Protein AF-0000000084341968 (afdb_homodimer)

Organism: Pseudonocardia thermophila (NCBI:txid1848)

Solvent-accessible surface area (backbone atoms only — not comparable to full-atom values): 17780 Å² total; per-residue (Å²): 128,77,76,70,67,83,58,52,72,66,51,47,50,50,47,53,48,26,26,73,40,40,67,60,46,50,60,58,51,9,66,74,72,73,49,48,41,66,57,41,46,50,49,50,49,47,36,38,76,70,43,33,37,70,42,44,30,47,40,63,38,47,47,58,69,50,33,59,36,38,34,40,31,42,29,23,66,34,91,87,59,58,64,66,61,48,49,54,53,53,64,66,40,46,42,36,46,34,38,29,36,35,45,71,89,37,42,32,42,37,31,29,44,28,54,43,70,68,49,40,49,46,44,44,64,64,45,57,58,60,66,43,79,54,65,41,72,47,75,22,48,49,77,44,76,49,66,45,71,68,62,55,51,52,75,66,56,69,75,75,69,70,77,76,125,129,77,76,68,68,82,59,53,74,66,52,48,51,52,48,52,49,27,26,72,39,40,66,60,46,50,60,57,48,10,66,74,73,74,49,49,40,67,57,42,46,51,49,51,50,47,36,38,75,70,44,33,37,71,43,46,30,48,41,64,36,48,47,58,70,50,33,60,37,39,34,41,32,41,30,24,67,33,91,87,60,57,63,67,61,51,50,55,53,53,65,67,39,46,40,36,46,34,39,30,36,36,45,73,88,37,41,33,42,38,32,30,44,27,54,43,71,68,49,40,49,49,44,44,64,63,46,56,57,59,67,43,79,55,66,41,71,46,75,22,47,49,76,43,75,50,66,46,68,67,62,55,51,54,76,65,58,66,74,78,68,70,77,77,126

Secondary structure (DSSP, 8-state):
-----SS-HHHHHHHHHHHH-TT--HHHHHHHHT--HHHHHHHHHHHHHTTSEEEEEEEE-GGGGT--EEEEEEEEEPTT--HHHHHHHHHTSTTEEEEEEESSS-SEEEEEEESSHHHHHHHIIIIIHHH--EEEEEEEEEEEEEEPPSS-HHHH---------/-----SS-HHHHHHHHHHHH-TT--HHHHHHHHT--HHHHHHHHHHHHHTTSEEEEEEEE-GGGGT--EEEEEEEEEPTT--HHHHHHHHHTSTTEEEEEEESSS-SEEEEEEESSHHHHHHHIIIIIHHH--EEEEEEEEEEEEEEPPSS-HHHH---------

Sequence (330 aa):
MERKTVVDAMDRRLLELLIENPRLSNRALARAIGMSPSAVGERLDRLQKRGVIRGFTAEVDLAALGYALEVVVAIQLRQGKPVRETVEQLRSIKEVRSIQLVTGRWDLLLTFQVRDQLHLREILLGEVWAVADFQHSESMIVLQTWTAPTPLRAAFDEDDEPDGDMERKTVVDAMDRRLLELLIENPRLSNRALARAIGMSPSAVGERLDRLQKRGVIRGFTAEVDLAALGYALEVVVAIQLRQGKPVRETVEQLRSIKEVRSIQLVTGRWDLLLTFQVRDQLHLREILLGEVWAVADFQHSESMIVLQTWTAPTPLRAAFDEDDEPDGD

InterPro domains:
  IPR000485 AsnC-type HTH domain [PR00033] (7-23)
  IPR000485 AsnC-type HTH domain [PR00033] (23-34)
  IPR000485 AsnC-type HTH domain [PR00033] (34-53)
  IPR000485 AsnC-type HTH domain [PS50956] (7-68)
  IPR011008 Dimeric alpha-beta barrel [SSF54909] (70-148)
  IPR011991 ArsR-like helix-turn-helix domain [cd00090] (11-54)
  IPR019885 Transcription regulator HTH, AsnC-type, conserved site [PS00519] (25-51)
  IPR019887 Transcription regulator AsnC/Lrp, ligand binding domain [PF01037] (71-146)
  IPR019888 Transcription regulator AsnC-like [SM00344] (7-114)
  IPR036388 Winged helix-like DNA-binding domain superfamily [G3DSA:1.10.10.10] (8-58)
  IPR036390 Winged helix DNA-binding domain superfamily [SSF46785] (6-67)

Structure (mmCIF, N/CA/C/O backbone):
data_AF-0000000084341968-model_v1
#
loop_
_entity.id
_entity.type
_entity.pdbx_description
1 polymer 'Transcriptional regulator, AsnC family'
#
loop_
_atom_site.group_PDB
_atom_site.id
_atom_site.type_symbol
_atom_site.label_atom_id
_atom_site.label_alt_id
_atom_site.label_comp_id
_atom_site.label_asym_id
_atom_site.label_entity_id
_atom_site.label_seq_id
_atom_site.pdbx_PDB_ins_code
_atom_site.Cartn_x
_atom_site.Cartn_y
_atom_site.Cartn_z
_atom_site.occupancy
_atom_site.B_iso_or_equiv
_atom_site.auth_seq_id
_atom_site.auth_comp_id
_atom_site.auth_asym_id
_atom_site.auth_atom_id
_atom_site.pdbx_PDB_model_num
ATOM 1 N N . MET A 1 1 ? 31 8.297 -11.141 1 30.09 1 MET A N 1
ATOM 2 C CA . MET A 1 1 ? 29.953 9.297 -10.914 1 30.09 1 MET A CA 1
ATOM 3 C C . MET A 1 1 ? 29.188 8.992 -9.633 1 30.09 1 MET A C 1
ATOM 5 O O . MET A 1 1 ? 28.625 7.91 -9.484 1 30.09 1 MET A O 1
ATOM 9 N N . GLU A 1 2 ? 29.609 9.406 -8.516 1 32.56 2 GLU A N 1
ATOM 10 C CA . GLU A 1 2 ? 29.062 9.141 -7.184 1 32.56 2 GLU A CA 1
ATOM 11 C C . GLU A 1 2 ? 27.547 9.227 -7.18 1 32.56 2 GLU A C 1
ATOM 13 O O . GLU A 1 2 ? 26.969 10.211 -7.656 1 32.56 2 GLU A O 1
ATOM 18 N N . ARG A 1 3 ? 26.906 8.289 -7.355 1 38.47 3 ARG A N 1
ATOM 19 C CA . ARG A 1 3 ? 25.453 8.438 -7.32 1 38.47 3 ARG A CA 1
ATOM 20 C C . ARG A 1 3 ? 25.031 9.312 -6.148 1 38.47 3 ARG A C 1
ATOM 22 O O . ARG A 1 3 ? 25.281 8.984 -4.988 1 38.47 3 ARG A O 1
ATOM 29 N N . LYS A 1 4 ? 25.25 10.586 -6.117 1 46.75 4 LYS A N 1
ATOM 30 C CA . LYS A 1 4 ? 24.781 11.586 -5.16 1 46.75 4 LYS A CA 1
ATOM 31 C C . LYS A 1 4 ? 23.5 11.109 -4.477 1 46.75 4 LYS A C 1
ATOM 33 O O . LYS A 1 4 ? 22.5 10.828 -5.141 1 46.75 4 LYS A O 1
ATOM 38 N N . THR A 1 5 ? 23.688 10.461 -3.449 1 53.97 5 THR A N 1
ATOM 39 C CA . THR A 1 5 ? 22.469 10.078 -2.738 1 53.97 5 THR A CA 1
ATOM 40 C C . THR A 1 5 ? 21.5 11.258 -2.645 1 53.97 5 THR A C 1
ATOM 42 O O . THR A 1 5 ? 21.906 12.375 -2.33 1 53.97 5 THR A O 1
ATOM 45 N N . VAL A 1 6 ? 20.328 11.289 -3.361 1 65.88 6 VAL A N 1
ATOM 46 C CA . VAL A 1 6 ? 19.328 12.352 -3.514 1 65.88 6 VAL A CA 1
ATOM 47 C C . VAL A 1 6 ? 18.891 12.844 -2.139 1 65.88 6 VAL A C 1
ATOM 49 O O . VAL A 1 6 ? 18.594 14.031 -1.964 1 65.88 6 VAL A O 1
ATOM 52 N N . VAL A 1 7 ? 19.156 12.023 -1.048 1 80.56 7 VAL A N 1
ATOM 53 C CA . VAL A 1 7 ? 18.641 12.359 0.279 1 80.56 7 VAL A CA 1
ATOM 54 C C . VAL A 1 7 ? 19.797 12.328 1.291 1 80.56 7 VAL A C 1
ATOM 56 O O . VAL A 1 7 ? 20.469 11.312 1.428 1 80.56 7 VAL A O 1
ATOM 59 N N . ASP A 1 8 ? 20.234 13.438 1.918 1 84.62 8 ASP A N 1
ATOM 60 C CA . ASP A 1 8 ? 21.281 13.484 2.924 1 84.62 8 ASP A CA 1
ATOM 61 C C . ASP A 1 8 ? 20.734 13.148 4.312 1 84.62 8 ASP A C 1
ATOM 63 O O . ASP A 1 8 ? 19.578 12.742 4.445 1 84.62 8 ASP A O 1
ATOM 67 N N . ALA A 1 9 ? 21.594 13.297 5.328 1 83.62 9 ALA A N 1
ATOM 68 C CA . ALA A 1 9 ? 21.234 12.883 6.684 1 83.62 9 ALA A CA 1
ATOM 69 C C . ALA A 1 9 ? 20.078 13.719 7.215 1 83.62 9 ALA A C 1
ATOM 71 O O . ALA A 1 9 ? 19.188 13.195 7.902 1 83.62 9 ALA A O 1
ATOM 72 N N . MET A 1 10 ? 20.156 14.922 6.93 1 87.25 10 MET A N 1
ATOM 73 C CA . MET A 1 10 ? 19.094 15.805 7.398 1 87.25 10 MET A CA 1
ATOM 74 C C . MET A 1 10 ? 17.766 15.477 6.719 1 87.25 10 MET A C 1
ATOM 76 O O . MET A 1 10 ? 16.719 15.438 7.371 1 87.25 10 MET A O 1
ATOM 80 N N . ASP A 1 11 ? 17.828 15.227 5.445 1 88.31 11 ASP A N 1
ATOM 81 C CA . ASP A 1 11 ? 16.641 14.812 4.707 1 88.31 11 ASP A CA 1
ATOM 82 C C . ASP A 1 11 ? 16.047 13.539 5.305 1 88.31 11 ASP A C 1
ATOM 84 O O . ASP A 1 11 ? 14.82 13.43 5.441 1 88.31 11 ASP A O 1
ATOM 88 N N . ARG A 1 12 ? 16.891 12.688 5.625 1 84.75 12 ARG A N 1
ATOM 89 C CA . ARG A 1 12 ? 16.438 11.422 6.195 1 84.75 12 ARG A CA 1
ATOM 90 C C . ARG A 1 12 ? 15.734 11.648 7.535 1 84.75 12 ARG A C 1
ATOM 92 O O . ARG A 1 12 ? 14.711 11.031 7.816 1 84.75 12 ARG A O 1
ATOM 99 N N . ARG A 1 13 ? 16.312 12.453 8.297 1 85.75 13 ARG A N 1
ATOM 100 C CA . ARG A 1 13 ? 15.703 12.766 9.578 1 85.75 13 ARG A CA 1
ATOM 101 C C . ARG A 1 13 ? 14.328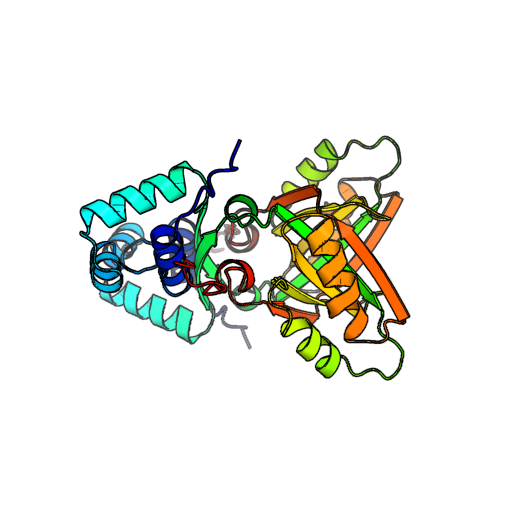 13.398 9.398 1 85.75 13 ARG A C 1
ATOM 103 O O . ARG A 1 13 ? 13.375 13.047 10.094 1 85.75 13 ARG A O 1
ATOM 110 N N . LEU A 1 14 ? 14.289 14.297 8.484 1 87.69 14 LEU A N 1
ATOM 111 C CA . LEU A 1 14 ? 13.023 14.945 8.172 1 87.69 14 LEU A CA 1
ATOM 112 C C . LEU A 1 14 ? 11.984 13.914 7.738 1 87.69 14 LEU A C 1
ATOM 114 O O . LEU A 1 14 ? 10.836 13.961 8.188 1 87.69 14 LEU A O 1
ATOM 118 N N . LEU A 1 15 ? 12.406 13.023 6.914 1 86.75 15 LEU A N 1
ATOM 119 C CA . LEU A 1 15 ? 11.508 12 6.402 1 86.75 15 LEU A CA 1
ATOM 120 C C . LEU A 1 15 ? 11.023 11.086 7.527 1 86.75 15 LEU A C 1
ATOM 122 O O . LEU A 1 15 ? 9.852 10.719 7.574 1 86.75 15 LEU A O 1
ATOM 126 N N . GLU A 1 16 ? 11.875 10.773 8.359 1 84.19 16 GLU A N 1
ATOM 127 C CA . GLU A 1 16 ? 11.508 9.938 9.5 1 84.19 16 GLU A CA 1
ATOM 128 C C . GLU A 1 16 ? 10.43 10.602 10.344 1 84.19 16 GLU A C 1
ATOM 130 O O . GLU A 1 16 ? 9.453 9.961 10.734 1 84.19 16 GLU A O 1
ATOM 135 N N . LEU A 1 17 ? 10.625 11.844 10.602 1 83.69 17 LEU A N 1
ATOM 136 C CA . LEU A 1 17 ? 9.672 12.594 11.414 1 83.69 17 LEU A CA 1
ATOM 137 C C . LEU A 1 17 ? 8.32 12.695 10.719 1 83.69 17 LEU A C 1
ATOM 139 O O . LEU A 1 17 ? 7.277 12.539 11.352 1 83.69 17 LEU A O 1
ATOM 143 N N . LEU A 1 18 ? 8.398 12.922 9.445 1 82.94 18 LEU A N 1
ATOM 144 C CA . LEU A 1 18 ? 7.172 13.094 8.68 1 82.94 18 LEU A CA 1
ATOM 145 C C . LEU A 1 18 ? 6.414 11.781 8.562 1 82.94 18 LEU A C 1
ATOM 147 O O . LEU A 1 18 ? 5.18 11.766 8.523 1 82.94 18 LEU A O 1
ATOM 151 N N . ILE A 1 19 ? 7.191 10.75 8.438 1 78 19 ILE A N 1
ATOM 152 C CA . ILE A 1 19 ? 6.574 9.43 8.344 1 78 19 ILE A CA 1
ATOM 153 C C . ILE A 1 19 ? 5.867 9.102 9.656 1 78 19 ILE A C 1
ATOM 155 O O . ILE A 1 19 ? 4.77 8.531 9.648 1 78 19 ILE A O 1
ATOM 159 N N . GLU A 1 20 ? 6.461 9.523 10.695 1 76.69 20 GLU A N 1
ATOM 160 C CA . GLU A 1 20 ? 5.879 9.281 12.008 1 76.69 20 GLU A CA 1
ATOM 161 C C . GLU A 1 20 ? 4.676 10.188 12.258 1 76.69 20 GLU A C 1
ATOM 163 O O . GLU A 1 20 ? 3.67 9.758 12.82 1 76.69 20 GLU A O 1
ATOM 168 N N . ASN A 1 21 ? 4.906 11.438 11.867 1 77.5 21 ASN A N 1
ATOM 169 C CA . ASN A 1 21 ? 3.838 12.422 12.016 1 77.5 21 ASN A CA 1
ATOM 170 C C . ASN A 1 21 ? 3.809 13.398 10.844 1 77.5 21 ASN A C 1
ATOM 172 O O . ASN A 1 21 ? 4.406 14.477 10.914 1 77.5 21 ASN A O 1
ATOM 176 N N . PRO A 1 22 ? 2.959 12.984 9.883 1 76.75 22 PRO A N 1
ATOM 177 C CA . PRO A 1 22 ? 2.939 13.812 8.672 1 76.75 22 PRO A CA 1
ATOM 178 C C . PRO A 1 22 ? 2.258 15.156 8.891 1 76.75 22 PRO A C 1
ATOM 180 O O . PRO A 1 22 ? 2.359 16.047 8.039 1 76.75 22 PRO A O 1
ATOM 183 N N . ARG A 1 23 ? 1.631 15.32 9.961 1 75.25 23 ARG A N 1
ATOM 184 C CA . ARG A 1 23 ? 0.88 16.547 10.188 1 75.25 23 ARG A CA 1
ATOM 185 C C . ARG A 1 23 ? 1.727 17.578 10.93 1 75.25 23 ARG A C 1
ATOM 187 O O . ARG A 1 23 ? 1.256 18.672 11.234 1 75.25 23 ARG A O 1
ATOM 194 N N . LEU A 1 24 ? 2.959 17.25 11.203 1 81.38 24 LEU A N 1
ATOM 195 C CA . LEU A 1 24 ? 3.84 18.203 11.852 1 81.38 24 LEU A CA 1
ATOM 196 C C . LEU A 1 24 ? 4.02 19.453 10.984 1 81.38 24 LEU A C 1
ATOM 198 O O . LEU A 1 24 ? 4.234 19.344 9.773 1 81.38 24 LEU A O 1
ATOM 202 N N . SER A 1 25 ? 3.914 20.609 11.641 1 82.06 25 SER A N 1
ATOM 203 C CA . SER A 1 25 ? 4.16 21.859 10.945 1 82.06 25 SER A CA 1
ATOM 204 C C . SER A 1 25 ? 5.648 22.047 10.656 1 82.06 25 SER A C 1
ATOM 206 O O . SER A 1 25 ? 6.492 21.406 11.281 1 82.06 25 SER A O 1
ATOM 208 N N . ASN A 1 26 ? 5.871 22.922 9.672 1 87.19 26 ASN A N 1
ATOM 209 C CA . ASN A 1 26 ? 7.266 23.266 9.422 1 87.19 26 ASN A CA 1
ATOM 210 C C . ASN A 1 26 ? 7.953 23.797 10.68 1 87.19 26 ASN A C 1
ATOM 212 O O . ASN A 1 26 ? 9.125 23.5 10.922 1 87.19 26 ASN A O 1
ATOM 216 N N . ARG A 1 27 ? 7.242 24.531 11.477 1 90.25 27 ARG A N 1
ATOM 217 C CA . ARG A 1 27 ? 7.793 25.078 12.719 1 90.25 27 ARG A CA 1
ATOM 218 C C . ARG A 1 27 ? 8.164 23.953 13.688 1 90.25 27 ARG A C 1
ATOM 220 O O . ARG A 1 27 ? 9.234 23.984 14.297 1 90.25 27 ARG A O 1
ATOM 227 N N . ALA A 1 28 ? 7.32 23.016 13.875 1 90.38 28 ALA A N 1
ATOM 228 C CA . ALA A 1 28 ? 7.578 21.875 14.758 1 90.38 28 ALA A CA 1
ATOM 229 C C . ALA A 1 28 ? 8.75 21.047 14.25 1 90.38 28 ALA A C 1
ATOM 231 O O . ALA A 1 28 ? 9.594 20.609 15.031 1 90.38 28 ALA A O 1
ATOM 232 N N . LEU A 1 29 ? 8.75 20.797 12.969 1 91 29 LEU A N 1
ATOM 233 C CA . LEU A 1 29 ? 9.852 20.062 12.359 1 91 29 LEU A CA 1
ATOM 234 C C . LEU A 1 29 ? 11.172 20.781 12.594 1 91 29 LEU A C 1
ATOM 236 O O . LEU A 1 29 ? 12.18 20.156 12.938 1 91 29 LEU A O 1
ATOM 240 N N . ALA A 1 30 ? 11.141 22.047 12.383 1 93.12 30 ALA A N 1
ATOM 241 C CA . ALA A 1 30 ? 12.336 22.875 12.562 1 93.12 30 ALA A CA 1
ATOM 242 C C . ALA A 1 30 ? 12.891 22.734 13.969 1 93.12 30 ALA A C 1
ATOM 244 O O . ALA A 1 30 ? 14.102 22.562 14.148 1 93.12 30 ALA A O 1
ATOM 245 N N . ARG A 1 31 ? 12.078 22.766 14.922 1 93.75 31 ARG A N 1
ATOM 246 C CA . ARG A 1 31 ? 12.477 22.625 16.328 1 93.75 31 ARG A CA 1
ATOM 247 C C . ARG A 1 31 ? 13.094 21.25 16.578 1 93.75 31 ARG A C 1
ATOM 249 O O . ARG A 1 31 ? 14.086 21.141 17.297 1 93.75 31 ARG A O 1
ATOM 256 N N . ALA A 1 32 ? 12.602 20.312 15.992 1 91.56 32 ALA A N 1
ATOM 257 C CA . ALA A 1 32 ? 13.023 18.938 16.25 1 91.56 32 ALA A CA 1
ATOM 258 C C . ALA A 1 32 ? 14.391 18.656 15.633 1 91.56 32 ALA A C 1
ATOM 260 O O . ALA A 1 32 ? 15.164 17.859 16.156 1 91.56 32 ALA A O 1
ATOM 261 N N . ILE A 1 33 ? 14.703 19.281 14.539 1 90.88 33 ILE A N 1
ATOM 262 C CA . ILE A 1 33 ? 15.914 18.891 13.844 1 90.88 33 ILE A CA 1
ATOM 263 C C . ILE A 1 33 ? 16.953 20.016 13.914 1 90.88 33 ILE A C 1
ATOM 265 O O . ILE A 1 33 ? 18.047 19.891 13.375 1 90.88 33 ILE A O 1
ATOM 269 N N . GLY A 1 34 ? 16.609 21.172 14.477 1 92.44 34 GLY A N 1
ATOM 270 C CA . GLY A 1 34 ? 17.562 22.25 14.672 1 92.44 34 GLY A CA 1
ATOM 271 C C . GLY A 1 34 ? 17.781 23.078 13.422 1 92.44 34 GLY A C 1
ATOM 272 O O . GLY A 1 34 ? 18.922 23.359 13.062 1 92.44 34 GLY A O 1
ATOM 273 N N . MET A 1 35 ? 16.75 23.344 12.734 1 93.06 35 MET A N 1
ATOM 274 C CA . MET A 1 35 ? 16.766 24.203 11.555 1 93.06 35 MET A CA 1
ATOM 275 C C . MET A 1 35 ? 15.719 25.312 11.672 1 93.06 35 MET A C 1
ATOM 277 O O . MET A 1 35 ? 14.938 25.328 12.625 1 93.06 35 MET A O 1
ATOM 281 N N . SER A 1 36 ? 15.875 26.266 10.781 1 94.31 36 SER A N 1
ATOM 282 C CA . SER A 1 36 ? 14.82 27.266 10.703 1 94.31 36 SER A CA 1
ATOM 283 C C . SER A 1 36 ? 13.602 26.734 9.945 1 94.31 36 SER A C 1
ATOM 285 O O . SER A 1 36 ? 13.727 25.859 9.094 1 94.31 36 SER A O 1
ATOM 287 N N . PRO A 1 37 ? 12.453 27.297 10.289 1 93.88 37 PRO A N 1
ATOM 288 C CA . PRO A 1 37 ? 11.258 26.891 9.539 1 93.88 37 PRO A CA 1
ATOM 289 C C . PRO A 1 37 ? 11.406 27.125 8.039 1 93.88 37 PRO A C 1
ATOM 291 O O . PRO A 1 37 ? 10.914 26.312 7.242 1 93.88 37 PRO A O 1
ATOM 294 N N . SER A 1 38 ? 12.023 28.172 7.688 1 94.31 38 SER A N 1
ATOM 295 C CA . SER A 1 38 ? 12.227 28.453 6.27 1 94.31 38 SER A CA 1
ATOM 296 C C . SER A 1 38 ? 13.109 27.391 5.617 1 94.31 38 SER A C 1
ATOM 298 O O . SER A 1 38 ? 12.836 26.953 4.496 1 94.31 38 SER A O 1
ATOM 300 N N . ALA A 1 39 ? 14.125 27 6.238 1 94.12 39 ALA A N 1
ATOM 301 C CA . ALA A 1 39 ? 15.023 25.953 5.73 1 94.12 39 ALA A CA 1
ATOM 302 C C . ALA A 1 39 ? 14.289 24.625 5.582 1 94.12 39 ALA A C 1
ATOM 304 O O . ALA A 1 39 ? 14.484 23.906 4.598 1 94.12 39 ALA A O 1
ATOM 305 N N . VAL A 1 40 ? 13.469 24.312 6.586 1 93.62 40 VAL A N 1
ATOM 306 C CA . VAL A 1 40 ? 12.672 23.094 6.535 1 93.62 40 VAL A CA 1
ATOM 307 C C . VAL A 1 40 ? 11.734 23.141 5.332 1 93.62 40 VAL A C 1
ATOM 309 O O . VAL A 1 40 ? 11.617 22.156 4.594 1 93.62 40 VAL A O 1
ATOM 312 N N . GLY A 1 41 ? 11.086 24.266 5.184 1 92.38 41 GLY A N 1
ATOM 313 C CA . GLY A 1 41 ? 10.203 24.438 4.039 1 92.38 41 GLY A CA 1
ATOM 314 C C . GLY A 1 41 ? 10.906 24.219 2.711 1 92.38 41 GLY A C 1
ATOM 315 O O . GLY A 1 41 ? 10.367 23.547 1.821 1 92.38 41 GLY A O 1
ATOM 316 N N . GLU A 1 42 ? 11.992 24.766 2.609 1 93.31 42 GLU A N 1
ATOM 317 C CA . GLU A 1 42 ? 12.773 24.641 1.384 1 93.31 42 GLU A CA 1
ATOM 318 C C . GLU A 1 42 ? 13.156 23.188 1.131 1 93.31 42 GLU A C 1
ATOM 320 O O . GLU A 1 42 ? 13.078 22.703 -0.001 1 93.31 42 GLU A O 1
ATOM 325 N N . ARG A 1 43 ? 13.57 22.594 2.152 1 92.5 43 ARG A N 1
ATOM 326 C CA . ARG A 1 43 ? 13.969 21.188 2.021 1 92.5 43 ARG A CA 1
ATOM 327 C C . ARG A 1 43 ? 12.781 20.312 1.646 1 92.5 43 ARG A C 1
ATOM 329 O O . ARG A 1 43 ? 12.898 19.422 0.802 1 92.5 43 ARG A O 1
ATOM 336 N N . LEU A 1 44 ? 11.719 20.562 2.27 1 89.44 44 LEU A N 1
ATOM 337 C CA . LEU A 1 44 ? 10.516 19.797 1.946 1 89.44 44 LEU A CA 1
ATOM 338 C C . LEU A 1 44 ? 10.109 20.016 0.495 1 89.44 44 LEU A C 1
ATOM 340 O O . LEU A 1 44 ? 9.734 19.062 -0.202 1 89.44 44 LEU A O 1
ATOM 344 N N . ASP A 1 45 ? 10.188 21.234 0.13 1 91.06 45 ASP A N 1
ATOM 345 C CA . ASP A 1 45 ? 9.875 21.547 -1.26 1 91.06 45 ASP A CA 1
ATOM 346 C C . ASP A 1 45 ? 10.805 20.812 -2.217 1 91.06 45 ASP A C 1
ATOM 348 O O . ASP A 1 45 ? 10.352 20.25 -3.215 1 91.06 45 ASP A O 1
ATOM 352 N N . ARG A 1 46 ? 11.953 20.766 -1.902 1 92.62 46 ARG A N 1
ATOM 353 C CA . ARG A 1 46 ? 12.938 20.078 -2.725 1 92.62 46 ARG A CA 1
ATOM 354 C C . ARG A 1 46 ? 12.664 18.578 -2.773 1 92.62 46 ARG A C 1
ATOM 356 O O . ARG A 1 46 ? 12.727 17.969 -3.842 1 92.62 46 ARG A O 1
ATOM 363 N N . LEU A 1 47 ? 12.414 18 -1.59 1 90.5 47 LEU A N 1
ATOM 364 C CA . LEU A 1 47 ? 12.125 16.578 -1.511 1 90.5 47 LEU A CA 1
ATOM 365 C C . LEU A 1 47 ? 10.891 16.234 -2.336 1 90.5 47 LEU A C 1
ATOM 367 O O . LEU A 1 47 ? 10.828 15.164 -2.953 1 90.5 47 LEU A O 1
ATOM 371 N N . GLN A 1 48 ? 9.953 17.078 -2.365 1 88.88 48 GLN A N 1
ATOM 372 C CA . GLN A 1 48 ? 8.742 16.875 -3.154 1 88.88 48 GLN A CA 1
ATOM 373 C C . GLN A 1 48 ? 9.023 17.031 -4.645 1 88.88 48 GLN A C 1
ATOM 375 O O . GLN A 1 48 ? 8.602 16.219 -5.457 1 88.88 48 GLN A O 1
ATOM 380 N N . LYS A 1 49 ? 9.742 18.094 -4.957 1 89.56 49 LYS A N 1
ATOM 381 C CA . LYS A 1 49 ? 10.07 18.359 -6.352 1 89.56 49 LYS A CA 1
ATOM 382 C C . LYS A 1 49 ? 10.898 17.219 -6.949 1 89.56 49 LYS A C 1
ATOM 384 O O . LYS A 1 49 ? 10.742 16.891 -8.125 1 89.56 49 LYS A O 1
ATOM 389 N N . ARG A 1 50 ? 11.711 16.656 -6.121 1 89.25 50 ARG A N 1
ATOM 390 C CA . ARG A 1 50 ? 12.562 15.562 -6.566 1 89.25 50 ARG A CA 1
ATOM 391 C C . ARG A 1 50 ? 11.82 14.234 -6.539 1 89.25 50 ARG A C 1
ATOM 393 O O . ARG A 1 50 ? 12.367 13.195 -6.922 1 89.25 50 ARG A O 1
ATOM 400 N N . GLY A 1 51 ? 10.695 14.242 -5.996 1 87.19 51 GLY A N 1
ATOM 401 C CA . GLY A 1 51 ? 9.859 13.055 -6.008 1 87.19 51 GLY A CA 1
ATOM 402 C C . GLY A 1 51 ? 10.125 12.117 -4.848 1 87.19 51 GLY A C 1
ATOM 403 O O . GLY A 1 51 ? 9.625 10.992 -4.816 1 87.19 51 GLY A O 1
ATOM 404 N N . VAL A 1 52 ? 10.984 12.5 -3.955 1 88 52 VAL A N 1
ATOM 405 C CA . VAL A 1 52 ? 11.242 11.688 -2.773 1 88 52 VAL A CA 1
ATOM 406 C C . VAL A 1 52 ? 9.977 11.586 -1.928 1 88 52 VAL A C 1
ATOM 408 O O . VAL A 1 52 ? 9.586 10.492 -1.507 1 88 52 VAL A O 1
ATOM 411 N N . ILE A 1 53 ? 9.43 12.703 -1.687 1 86.75 53 ILE A N 1
ATOM 412 C CA . ILE A 1 53 ? 8.102 12.742 -1.085 1 86.75 53 ILE A CA 1
ATOM 413 C C . ILE A 1 53 ? 7.047 12.891 -2.176 1 86.75 53 ILE A C 1
ATOM 415 O O . ILE A 1 53 ? 6.98 13.93 -2.848 1 86.75 53 ILE A O 1
ATOM 419 N N . ARG A 1 54 ? 6.262 11.953 -2.346 1 83.88 54 ARG A N 1
ATOM 420 C CA . ARG A 1 54 ? 5.246 11.969 -3.395 1 83.88 54 ARG A CA 1
ATOM 421 C C . ARG A 1 54 ? 3.967 12.641 -2.912 1 83.88 54 ARG A C 1
ATOM 423 O O . ARG A 1 54 ? 3.121 13.031 -3.721 1 83.88 54 ARG A O 1
ATOM 430 N N . GLY A 1 55 ? 3.926 12.742 -1.609 1 80.25 55 GLY A N 1
ATOM 431 C CA . GLY A 1 55 ? 2.756 13.367 -1.016 1 80.25 55 GLY A CA 1
ATOM 432 C C . GLY A 1 55 ? 2.453 12.859 0.382 1 80.25 55 GLY A C 1
ATOM 433 O O . GLY A 1 55 ? 3.281 12.188 0.995 1 80.25 55 GLY A O 1
A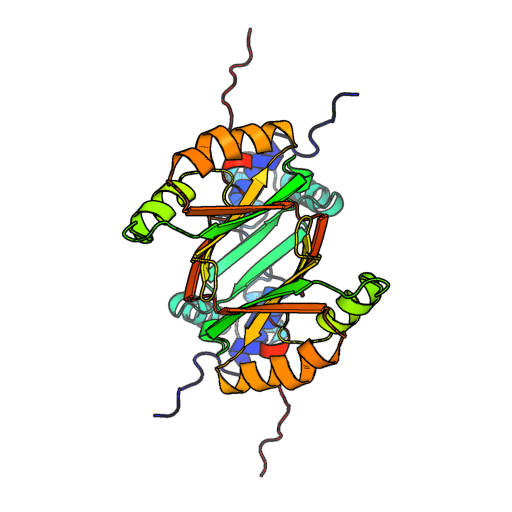TOM 434 N N . PHE A 1 56 ? 1.375 13.391 0.859 1 78.88 56 PHE A N 1
ATOM 435 C CA . PHE A 1 56 ? 0.86 12.984 2.162 1 78.88 56 PHE A CA 1
ATOM 436 C C . PHE A 1 56 ? -0.54 12.398 2.031 1 78.88 56 PHE A C 1
ATOM 438 O O . PHE A 1 56 ? -1.312 12.805 1.163 1 78.88 56 PHE A O 1
ATOM 445 N N . THR A 1 57 ? -0.735 11.383 2.828 1 77.94 57 THR A N 1
ATOM 446 C CA . THR A 1 57 ? -2.055 10.766 2.727 1 77.94 57 THR A CA 1
ATOM 447 C C . THR A 1 57 ? -2.531 10.273 4.09 1 77.94 57 THR A C 1
ATOM 449 O O . THR A 1 57 ? -1.722 10.047 4.992 1 77.94 57 THR A O 1
ATOM 452 N N . ALA A 1 58 ? -3.859 10.234 4.203 1 80.31 58 ALA A N 1
ATOM 453 C CA . ALA A 1 58 ? -4.453 9.57 5.355 1 80.31 58 ALA A CA 1
ATOM 454 C C . ALA A 1 58 ? -4.574 8.062 5.117 1 80.31 58 ALA A C 1
ATOM 456 O O . ALA A 1 58 ? -5 7.629 4.047 1 80.31 58 ALA A O 1
ATOM 457 N N . GLU A 1 59 ? -4.066 7.352 6.027 1 82.06 59 GLU A N 1
ATOM 458 C CA . GLU A 1 59 ? -4.277 5.91 5.98 1 82.06 59 GLU A CA 1
ATOM 459 C C . GLU A 1 59 ? -5.684 5.543 6.445 1 82.06 59 GLU A C 1
ATOM 461 O O . GLU A 1 59 ? -5.988 5.621 7.637 1 82.06 59 GLU A O 1
ATOM 466 N N . VAL A 1 60 ? -6.441 5.121 5.5 1 84.69 60 VAL A N 1
ATOM 467 C CA . VAL A 1 60 ? -7.836 4.824 5.797 1 84.69 60 VAL A CA 1
ATOM 468 C C . VAL A 1 60 ? -8.062 3.314 5.777 1 84.69 60 VAL A C 1
ATOM 470 O O . VAL A 1 60 ? -7.57 2.619 4.887 1 84.69 60 VAL A O 1
ATOM 473 N N . ASP A 1 61 ? -8.742 2.871 6.824 1 86.25 61 ASP A N 1
ATOM 474 C CA . ASP A 1 61 ? -9.156 1.471 6.859 1 86.25 61 ASP A CA 1
ATOM 475 C C . ASP A 1 61 ? -10.383 1.233 5.98 1 86.25 61 ASP A C 1
ATOM 477 O O . ASP A 1 61 ? -11.5 1.571 6.363 1 86.25 61 ASP A O 1
ATOM 481 N N . LEU A 1 62 ? -10.141 0.599 4.895 1 86.62 62 LEU A N 1
ATOM 482 C CA . LEU A 1 62 ? -11.219 0.412 3.932 1 86.62 62 LEU A CA 1
ATOM 483 C C . LEU A 1 62 ? -12.281 -0.531 4.484 1 86.62 62 LEU A C 1
ATOM 485 O O . LEU A 1 62 ? -13.453 -0.454 4.094 1 86.62 62 LEU A O 1
ATOM 489 N N . ALA A 1 63 ? -11.844 -1.379 5.344 1 86.69 63 ALA A N 1
ATOM 490 C CA . ALA A 1 63 ? -12.828 -2.246 5.988 1 86.69 63 ALA A CA 1
ATOM 491 C C . ALA A 1 63 ? -13.852 -1.431 6.773 1 86.69 63 ALA A C 1
ATOM 493 O O . ALA A 1 63 ? -15.039 -1.768 6.797 1 86.69 63 ALA A O 1
ATOM 494 N N . ALA A 1 64 ? -13.383 -0.398 7.355 1 83.94 64 ALA A N 1
ATOM 495 C CA . ALA A 1 64 ? -14.258 0.487 8.117 1 83.94 64 ALA A CA 1
ATOM 496 C C . ALA A 1 64 ? -15.227 1.222 7.195 1 83.94 64 ALA A C 1
ATOM 498 O O . ALA A 1 64 ? -16.25 1.733 7.645 1 83.94 64 ALA A O 1
ATOM 499 N N . LEU A 1 65 ? -14.891 1.298 5.949 1 84 65 LEU A N 1
ATOM 500 C CA . LEU A 1 65 ? -15.758 1.94 4.969 1 84 65 LEU A CA 1
ATOM 501 C C . LEU A 1 65 ? -16.641 0.914 4.27 1 84 65 LEU A C 1
ATOM 503 O O . LEU A 1 65 ? -17.359 1.246 3.32 1 84 65 LEU A O 1
ATOM 507 N N . GLY A 1 66 ? -16.547 -0.285 4.691 1 86.5 66 GLY A N 1
ATOM 508 C CA . GLY A 1 66 ? -17.422 -1.321 4.164 1 86.5 66 GLY A CA 1
ATOM 509 C C . GLY A 1 66 ? -16.75 -2.189 3.115 1 86.5 66 GLY A C 1
ATOM 510 O O . GLY A 1 66 ? -17.391 -3.078 2.541 1 86.5 66 GLY A O 1
ATOM 511 N N . TYR A 1 67 ? -15.57 -1.886 2.812 1 90.88 67 TYR A N 1
ATOM 512 C CA . TYR A 1 67 ? -14.805 -2.68 1.858 1 90.88 67 TYR A CA 1
ATOM 513 C C . TYR A 1 67 ? -13.82 -3.596 2.578 1 90.88 67 TYR A C 1
ATOM 515 O O . TYR A 1 67 ? -12.617 -3.338 2.582 1 90.88 67 TYR A O 1
ATOM 523 N N . ALA A 1 68 ? -14.289 -4.699 3.072 1 91.94 68 ALA A N 1
ATOM 524 C CA . ALA A 1 68 ? -13.562 -5.492 4.059 1 91.94 68 ALA A CA 1
ATOM 525 C C . ALA A 1 68 ? -12.773 -6.613 3.387 1 91.94 68 ALA A C 1
ATOM 527 O O . ALA A 1 68 ? -11.898 -7.223 4.008 1 91.94 68 ALA A O 1
ATOM 528 N N . LEU A 1 69 ? -13.062 -6.828 2.143 1 95.75 69 LEU A N 1
ATOM 529 C CA . LEU A 1 69 ? -12.453 -7.977 1.481 1 95.75 69 LEU A CA 1
ATOM 530 C C . LEU A 1 69 ? -11.398 -7.52 0.473 1 95.75 69 LEU A C 1
ATOM 532 O O . LEU A 1 69 ? -11.734 -6.906 -0.542 1 95.75 69 LEU A O 1
ATOM 536 N N . GLU A 1 70 ? -10.195 -7.797 0.785 1 96.75 70 GLU A N 1
ATOM 537 C CA . GLU A 1 70 ? -9.109 -7.555 -0.161 1 96.75 70 GLU A CA 1
ATOM 538 C C . GLU A 1 70 ? -8.789 -8.812 -0.97 1 96.75 70 GLU A C 1
ATOM 540 O O . GLU A 1 70 ? -8.758 -9.914 -0.423 1 96.75 70 GLU A O 1
ATOM 545 N N . VAL A 1 71 ? -8.555 -8.57 -2.242 1 97.88 71 VAL A N 1
ATOM 546 C CA . VAL A 1 71 ? -8.312 -9.688 -3.146 1 97.88 71 VAL A CA 1
ATOM 547 C C . VAL A 1 71 ? -7.098 -9.398 -4.02 1 97.88 71 VAL A C 1
ATOM 549 O O . VAL A 1 71 ? -6.93 -8.289 -4.52 1 97.88 71 VAL A O 1
ATOM 552 N N . VAL A 1 72 ? -6.254 -10.398 -4.148 1 98.25 72 VAL A N 1
ATOM 553 C CA . VAL A 1 72 ? -5.16 -10.367 -5.113 1 98.25 72 VAL A CA 1
ATOM 554 C C . VAL A 1 72 ? -5.422 -11.375 -6.227 1 98.25 72 VAL A C 1
ATOM 556 O O . VAL A 1 72 ? -5.695 -12.547 -5.961 1 98.25 72 VAL A O 1
ATOM 559 N N . VAL A 1 73 ? -5.355 -10.914 -7.438 1 97.06 73 VAL A N 1
ATOM 560 C CA . VAL A 1 73 ? -5.496 -11.797 -8.586 1 97.06 73 VAL A CA 1
ATOM 561 C C . VAL A 1 73 ? -4.18 -11.859 -9.359 1 97.06 73 VAL A C 1
ATOM 563 O O . VAL A 1 73 ? -3.699 -10.836 -9.859 1 97.06 73 VAL A O 1
ATOM 566 N N . ALA A 1 74 ? -3.582 -13.055 -9.383 1 97.12 74 ALA A N 1
ATOM 567 C CA . ALA A 1 74 ? -2.453 -13.289 -10.281 1 97.12 74 ALA A CA 1
ATOM 568 C C . ALA A 1 74 ? -2.932 -13.617 -11.695 1 97.12 74 ALA A C 1
ATOM 570 O O . ALA A 1 74 ? -3.773 -14.5 -11.883 1 97.12 74 ALA A O 1
ATOM 571 N N . ILE A 1 75 ? -2.355 -12.875 -12.68 1 95.81 75 ILE A N 1
ATOM 572 C CA . ILE A 1 75 ? -2.881 -12.977 -14.039 1 95.81 75 ILE A CA 1
ATOM 573 C C . ILE A 1 75 ? -1.752 -13.328 -15.008 1 95.81 75 ILE A C 1
ATOM 575 O O . ILE A 1 75 ? -0.701 -12.688 -15 1 95.81 75 ILE A O 1
ATOM 579 N N . GLN A 1 76 ? -1.962 -14.352 -15.719 1 94.44 76 GLN A N 1
ATOM 580 C CA . GLN A 1 76 ? -1.148 -14.664 -16.891 1 94.44 76 GLN A CA 1
ATOM 581 C C . GLN A 1 76 ? -1.859 -14.258 -18.188 1 94.44 76 GLN A C 1
ATOM 583 O O . GLN A 1 76 ? -2.957 -14.742 -18.469 1 94.44 76 GLN A O 1
ATOM 588 N N . LEU A 1 77 ? -1.242 -13.367 -18.875 1 92 77 LEU A N 1
ATOM 589 C CA . LEU A 1 77 ? -1.854 -12.867 -20.109 1 92 77 LEU A CA 1
ATOM 590 C C . LEU A 1 77 ? -1.609 -13.82 -21.266 1 92 77 LEU A C 1
ATOM 592 O O . LEU A 1 77 ? -0.613 -14.547 -21.281 1 92 77 LEU A O 1
ATOM 596 N N . ARG A 1 78 ? -2.553 -13.805 -22.172 1 87.88 78 ARG A N 1
ATOM 597 C CA . ARG A 1 78 ? -2.34 -14.555 -23.406 1 87.88 78 ARG A CA 1
ATOM 598 C C . ARG A 1 78 ? -1.22 -13.938 -24.234 1 87.88 78 ARG A C 1
ATOM 600 O O . ARG A 1 78 ? -0.997 -12.719 -24.188 1 87.88 78 ARG A O 1
ATOM 607 N N . GLN A 1 79 ? -0.612 -14.867 -24.969 1 80.44 79 GLN A N 1
ATOM 608 C CA . GLN A 1 79 ? 0.458 -14.391 -25.828 1 80.44 79 GLN A CA 1
ATOM 609 C C . GLN A 1 79 ? -0.056 -13.336 -26.812 1 80.44 79 GLN A C 1
ATOM 611 O O . GLN A 1 79 ? -1.132 -13.492 -27.391 1 80.44 79 GLN A O 1
ATOM 616 N N . GLY A 1 80 ? 0.575 -12.211 -26.984 1 77.62 80 GLY A N 1
AT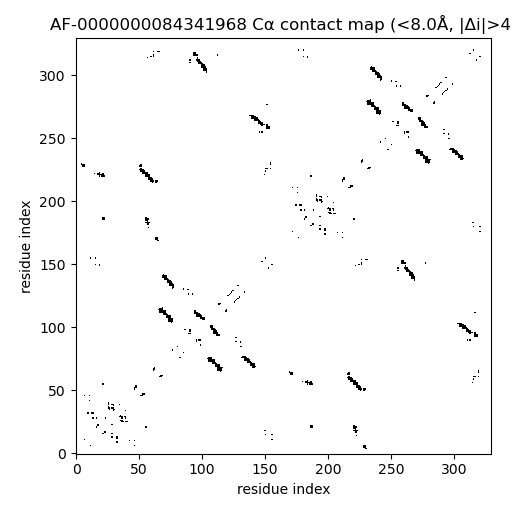OM 617 C CA . GLY A 1 80 ? 0.229 -11.18 -27.953 1 77.62 80 GLY A CA 1
ATOM 618 C C . GLY A 1 80 ? -0.643 -10.086 -27.359 1 77.62 80 GLY A C 1
ATOM 619 O O . GLY A 1 80 ? -0.851 -9.047 -28 1 77.62 80 GLY A O 1
ATOM 620 N N . LYS A 1 81 ? -1.174 -10.352 -26.188 1 76.62 81 LYS A N 1
ATOM 621 C CA . LYS A 1 81 ? -2.008 -9.305 -25.609 1 76.62 81 LYS A CA 1
ATOM 622 C C . LYS A 1 81 ? -1.154 -8.188 -25.016 1 76.62 81 LYS A C 1
ATOM 624 O O . LYS A 1 81 ? -0.198 -8.445 -24.281 1 76.62 81 LYS A O 1
ATOM 629 N N . PRO A 1 82 ? -1.543 -7.055 -25.484 1 83.88 82 PRO A N 1
ATOM 630 C CA . PRO A 1 82 ? -0.741 -5.938 -24.984 1 83.88 82 PRO A CA 1
ATOM 631 C C . PRO A 1 82 ? -0.96 -5.676 -23.484 1 83.88 82 PRO A C 1
ATOM 633 O O . PRO A 1 82 ? -2.1 -5.492 -23.047 1 83.88 82 PRO A O 1
ATOM 636 N N . VAL A 1 83 ? 0.06 -5.676 -22.734 1 88.62 83 VAL A N 1
ATOM 637 C CA . VAL A 1 83 ? 0.065 -5.441 -21.297 1 88.62 83 VAL A CA 1
ATOM 638 C C . VAL A 1 83 ? -0.515 -4.062 -21 1 88.62 83 VAL A C 1
ATOM 640 O O . VAL A 1 83 ? -1.361 -3.916 -20.109 1 88.62 83 VAL A O 1
ATOM 643 N N . ARG A 1 84 ? -0.182 -3.111 -21.766 1 89.94 84 ARG A N 1
ATOM 644 C CA . ARG A 1 84 ? -0.572 -1.729 -21.5 1 89.94 84 ARG A CA 1
ATOM 645 C C . ARG A 1 84 ? -2.084 -1.561 -21.594 1 89.94 84 ARG A C 1
ATOM 647 O O . ARG A 1 84 ? -2.699 -0.925 -20.734 1 89.94 84 ARG A O 1
ATOM 654 N N . GLU A 1 85 ? -2.637 -2.1 -22.609 1 89.31 85 GLU A N 1
ATOM 655 C CA . GLU A 1 85 ? -4.082 -1.998 -22.797 1 89.31 85 GLU A CA 1
ATOM 656 C C . GLU A 1 85 ? -4.824 -2.711 -21.656 1 89.31 85 GLU A C 1
ATOM 658 O O . GLU A 1 85 ? -5.832 -2.205 -21.156 1 89.31 85 GLU A O 1
ATOM 663 N N . THR A 1 86 ? -4.359 -3.875 -21.297 1 92.19 86 THR A N 1
ATOM 664 C CA . THR A 1 86 ? -4.965 -4.637 -20.219 1 92.19 86 THR A CA 1
ATOM 665 C C . THR A 1 86 ? -4.914 -3.852 -18.906 1 92.19 86 THR A C 1
ATOM 667 O O . THR A 1 86 ? -5.914 -3.758 -18.188 1 92.19 86 THR A O 1
ATOM 670 N N . VAL A 1 87 ? -3.811 -3.244 -18.641 1 93.38 87 VAL A N 1
ATOM 671 C CA . VAL A 1 87 ? -3.617 -2.473 -17.422 1 93.38 87 VAL A CA 1
ATOM 672 C C . VAL A 1 87 ? -4.566 -1.278 -17.406 1 93.38 87 VAL A C 1
ATOM 674 O O . VAL A 1 87 ? -5.188 -0.983 -16.375 1 93.38 87 VAL A O 1
ATOM 677 N N . GLU A 1 88 ? -4.68 -0.647 -18.531 1 92.31 88 GLU A N 1
ATOM 678 C CA . GLU A 1 88 ? -5.562 0.512 -18.625 1 92.31 88 GLU A CA 1
ATOM 679 C C . GLU A 1 88 ? -7.012 0.124 -18.344 1 92.31 88 GLU A C 1
ATOM 681 O O . GLU A 1 88 ? -7.727 0.842 -17.641 1 92.31 88 GLU A O 1
ATOM 686 N N . GLN A 1 89 ? -7.398 -0.949 -18.859 1 92.25 89 GLN A N 1
ATOM 687 C CA . GLN A 1 89 ? -8.758 -1.429 -18.625 1 92.25 89 GLN A CA 1
ATOM 688 C C . GLN A 1 89 ? -8.969 -1.806 -17.172 1 92.25 89 GLN A C 1
ATOM 690 O O . GLN A 1 89 ? -9.992 -1.459 -16.578 1 92.25 89 GLN A O 1
ATOM 695 N N . LEU A 1 90 ? -8.023 -2.504 -16.594 1 93.88 90 LEU A N 1
ATOM 696 C CA . LEU A 1 90 ? -8.133 -2.902 -15.188 1 93.88 90 LEU A CA 1
ATOM 697 C C . LEU A 1 90 ? -8.133 -1.684 -14.273 1 93.88 90 LEU A C 1
ATOM 699 O O . LEU A 1 90 ? -8.844 -1.657 -13.266 1 93.88 90 LEU A O 1
ATOM 703 N N . ARG A 1 91 ? -7.348 -0.729 -14.641 1 92.38 91 ARG A N 1
ATOM 704 C CA . ARG A 1 91 ? -7.211 0.484 -13.844 1 92.38 91 ARG A CA 1
ATOM 705 C C . ARG A 1 91 ? -8.523 1.253 -13.781 1 92.38 91 ARG A C 1
ATOM 707 O O . ARG A 1 91 ? -8.742 2.049 -12.867 1 92.38 91 ARG A O 1
ATOM 714 N N . SER A 1 92 ? -9.367 1.081 -14.719 1 90.88 92 SER A N 1
ATOM 715 C CA . SER A 1 92 ? -10.633 1.798 -14.781 1 90.88 92 SER A CA 1
ATOM 716 C C . SER A 1 92 ? -11.641 1.238 -13.781 1 90.88 92 SER A C 1
ATOM 718 O O . SER A 1 92 ? -12.656 1.868 -13.5 1 90.88 92 SER A O 1
ATOM 720 N N . ILE A 1 93 ? -11.367 0.08 -13.281 1 92.38 93 ILE A N 1
ATOM 721 C CA . ILE A 1 93 ? -12.234 -0.522 -12.266 1 92.38 93 ILE A CA 1
ATOM 722 C C . ILE A 1 93 ? -12.062 0.213 -10.938 1 92.38 93 ILE A C 1
ATOM 724 O O . ILE A 1 93 ? -10.961 0.26 -10.391 1 92.38 93 ILE A O 1
ATOM 728 N N . LYS A 1 94 ? -13.07 0.695 -10.312 1 91.5 94 LYS A N 1
ATOM 729 C CA . LYS A 1 94 ? -13.031 1.601 -9.164 1 91.5 94 LYS A CA 1
ATOM 730 C C . LYS A 1 94 ? -12.523 0.884 -7.918 1 91.5 94 LYS A C 1
ATOM 732 O O . LYS A 1 94 ? -11.992 1.52 -7.004 1 91.5 94 LYS A O 1
ATOM 737 N N . GLU A 1 95 ? -12.664 -0.385 -7.895 1 94 95 GLU A N 1
ATOM 738 C CA . GLU A 1 95 ? -12.305 -1.179 -6.723 1 94 95 GLU A CA 1
ATOM 739 C C . GLU A 1 95 ? -10.82 -1.535 -6.727 1 94 95 GLU A C 1
ATOM 741 O O . GLU A 1 95 ? -10.289 -2.02 -5.727 1 94 95 GLU A O 1
ATOM 746 N N . VAL A 1 96 ? -10.125 -1.224 -7.848 1 94.94 96 VAL A N 1
ATOM 747 C CA . VAL A 1 96 ? -8.719 -1.609 -7.984 1 94.94 96 VAL A CA 1
ATOM 748 C C . VAL A 1 96 ? -7.848 -0.695 -7.129 1 94.94 96 VAL A C 1
ATOM 750 O O . VAL A 1 96 ? -8.031 0.525 -7.129 1 94.94 96 VAL A O 1
ATOM 753 N N . ARG A 1 97 ? -6.934 -1.33 -6.402 1 93.19 97 ARG A N 1
ATOM 754 C CA . ARG A 1 97 ? -5.977 -0.614 -5.562 1 93.19 97 ARG A CA 1
ATOM 755 C C . ARG A 1 97 ? -4.617 -0.506 -6.25 1 93.19 97 ARG A C 1
ATOM 757 O O . ARG A 1 97 ? -3.947 0.522 -6.148 1 93.19 97 ARG A O 1
ATOM 764 N N . SER A 1 98 ? -4.266 -1.557 -6.875 1 95.38 98 SER A N 1
ATOM 765 C CA . SER A 1 98 ? -2.961 -1.539 -7.531 1 95.38 98 SER A CA 1
ATOM 766 C C . SER A 1 98 ? -2.861 -2.629 -8.594 1 95.38 98 SER A C 1
ATOM 768 O O . SER A 1 98 ? -3.598 -3.615 -8.547 1 95.38 98 SER A O 1
ATOM 770 N N . ILE A 1 99 ? -2.01 -2.385 -9.562 1 96.56 99 ILE A N 1
ATOM 771 C CA . ILE A 1 99 ? -1.603 -3.342 -10.586 1 96.56 99 ILE A CA 1
ATOM 772 C C . ILE A 1 99 ? -0.079 -3.395 -10.664 1 96.56 99 ILE A C 1
ATOM 774 O O . ILE A 1 99 ? 0.576 -2.363 -10.836 1 96.56 99 ILE A O 1
ATOM 778 N N . GLN A 1 100 ? 0.438 -4.574 -10.516 1 97.81 100 GLN A N 1
ATOM 779 C CA . GLN A 1 100 ? 1.885 -4.746 -10.57 1 97.81 100 GLN A CA 1
ATOM 780 C C . GLN A 1 100 ? 2.285 -5.645 -11.742 1 97.81 100 GLN A C 1
ATOM 782 O O . GLN A 1 100 ? 1.791 -6.77 -11.859 1 97.81 100 GLN A O 1
ATOM 787 N N . LEU A 1 101 ? 3.121 -5.098 -12.617 1 97.25 101 LEU A N 1
ATOM 788 C CA . LEU A 1 101 ? 3.795 -5.914 -13.617 1 97.25 101 LEU A CA 1
ATOM 789 C C . LEU A 1 101 ? 4.961 -6.676 -13 1 97.25 101 LEU A C 1
ATOM 791 O O . LEU A 1 101 ? 5.855 -6.074 -12.398 1 97.25 101 LEU A O 1
ATOM 795 N N . VAL A 1 102 ? 4.949 -8.008 -13.195 1 97.75 102 VAL A N 1
ATOM 796 C CA . VAL A 1 102 ? 5.941 -8.781 -12.445 1 97.75 102 VAL A CA 1
ATOM 797 C C . VAL A 1 102 ? 6.629 -9.773 -13.383 1 97.75 102 VAL A C 1
ATOM 799 O O . VAL A 1 102 ? 6.133 -10.055 -14.477 1 97.75 102 VAL A O 1
ATOM 802 N N . THR A 1 103 ? 7.832 -10.234 -12.969 1 97.25 103 THR A N 1
ATOM 803 C CA . THR A 1 103 ? 8.523 -11.328 -13.641 1 97.25 103 THR A CA 1
ATOM 804 C C . THR A 1 103 ? 8.023 -12.68 -13.141 1 97.25 103 THR A C 1
ATOM 806 O O . THR A 1 103 ? 7.387 -12.758 -12.086 1 97.25 103 THR A O 1
ATOM 809 N N . GLY A 1 104 ? 8.328 -13.719 -13.898 1 94.25 104 GLY A N 1
ATOM 810 C CA . GLY A 1 104 ? 7.957 -15.062 -13.477 1 94.25 104 GLY A CA 1
ATOM 811 C C . GLY A 1 104 ? 6.809 -15.641 -14.289 1 94.25 104 GLY A C 1
ATOM 812 O O . GLY A 1 104 ? 6.668 -15.344 -15.477 1 94.25 104 GLY A O 1
ATOM 813 N N . ARG A 1 105 ? 6.09 -16.453 -13.578 1 92.19 105 ARG A N 1
ATOM 814 C CA . ARG A 1 105 ? 5.023 -17.172 -14.266 1 92.19 105 ARG A CA 1
ATOM 815 C C . ARG A 1 105 ? 3.838 -16.266 -14.547 1 92.19 105 ARG A C 1
ATOM 817 O O . ARG A 1 105 ? 3.121 -16.453 -15.539 1 92.19 105 ARG A O 1
ATOM 824 N N . TRP A 1 106 ? 3.633 -15.305 -13.695 1 94.94 106 TRP A N 1
ATOM 825 C CA . TRP A 1 106 ? 2.531 -14.359 -13.844 1 94.94 106 TRP A CA 1
ATOM 826 C C . TRP A 1 106 ? 3 -13.078 -14.523 1 94.94 106 TRP A C 1
ATOM 828 O O . TRP A 1 106 ? 4.184 -12.734 -14.461 1 94.94 106 TRP A O 1
ATOM 838 N N . ASP A 1 107 ? 2.061 -12.445 -15.172 1 95.44 107 ASP A N 1
ATOM 839 C CA . ASP A 1 107 ? 2.371 -11.164 -15.797 1 95.44 107 ASP A CA 1
ATOM 840 C C . ASP A 1 107 ? 1.957 -10 -14.891 1 95.44 107 ASP A C 1
ATOM 842 O O . ASP A 1 107 ? 2.68 -9.008 -14.781 1 95.44 107 ASP A O 1
ATOM 846 N N . LEU A 1 108 ? 0.818 -10.172 -14.242 1 96.75 108 LEU A N 1
ATOM 847 C CA . LEU A 1 108 ? 0.264 -9.094 -13.438 1 96.75 108 LEU A CA 1
ATOM 848 C C . LEU A 1 108 ? -0.212 -9.617 -12.086 1 96.75 108 LEU A C 1
ATOM 850 O O . LEU A 1 108 ? -0.769 -10.711 -12 1 96.75 108 LEU A O 1
ATOM 854 N N . LEU A 1 109 ? -0.025 -8.828 -11.047 1 97.94 109 LEU A N 1
ATOM 855 C CA . LEU A 1 109 ? -0.755 -8.945 -9.789 1 97.94 109 LEU A CA 1
ATOM 856 C C . LEU A 1 109 ? -1.742 -7.793 -9.633 1 97.94 109 LEU A C 1
ATOM 858 O O . LEU A 1 109 ? -1.339 -6.629 -9.539 1 97.94 109 LEU A O 1
ATOM 862 N N . LEU A 1 110 ? -2.969 -8.133 -9.664 1 96.94 110 LEU A N 1
ATOM 863 C CA . LEU A 1 110 ? -4.055 -7.168 -9.492 1 96.94 110 LEU A CA 1
ATOM 864 C C . LEU A 1 110 ? -4.598 -7.207 -8.07 1 96.94 110 LEU A C 1
ATOM 866 O O . LEU A 1 110 ? -5.027 -8.258 -7.594 1 96.94 110 LEU A O 1
ATOM 870 N N . THR A 1 111 ? -4.531 -6.105 -7.359 1 97.25 111 THR A N 1
ATOM 871 C CA . THR A 1 111 ? -5.094 -6.004 -6.016 1 97.25 111 THR A CA 1
ATOM 872 C C . THR A 1 111 ? -6.316 -5.098 -6.012 1 97.25 111 THR A C 1
ATOM 874 O O . THR A 1 111 ? -6.281 -3.992 -6.559 1 97.25 111 THR A O 1
ATOM 877 N N . PHE A 1 112 ? -7.371 -5.566 -5.516 1 95.88 112 PHE A N 1
ATOM 878 C CA . PHE A 1 112 ? -8.555 -4.723 -5.375 1 95.88 112 PHE A CA 1
ATOM 879 C C . PHE A 1 112 ? -9.312 -5.066 -4.098 1 95.88 112 PHE A C 1
ATOM 881 O O . PHE A 1 112 ? -8.992 -6.043 -3.424 1 95.88 112 PHE A O 1
ATOM 888 N N . GLN A 1 113 ? -10.164 -4.219 -3.719 1 95.25 113 GLN A N 1
ATOM 889 C CA . GLN A 1 113 ? -10.953 -4.371 -2.504 1 95.25 113 GLN A CA 1
ATOM 890 C C . GLN A 1 113 ? -12.445 -4.297 -2.812 1 95.25 113 GLN A C 1
ATOM 892 O O . GLN A 1 113 ? -12.883 -3.473 -3.619 1 95.25 113 GLN A O 1
ATOM 897 N N . VAL A 1 114 ? -13.188 -5.172 -2.168 1 95.94 114 VAL A N 1
ATOM 898 C CA . VAL A 1 114 ? -14.625 -5.242 -2.393 1 95.94 114 VAL A CA 1
ATOM 899 C C . VAL A 1 114 ? -15.352 -5.348 -1.053 1 95.94 114 VAL A C 1
ATOM 901 O O . VAL A 1 114 ? -14.719 -5.477 -0.003 1 95.94 114 VAL A O 1
ATOM 904 N N . ARG A 1 115 ? -16.656 -5.262 -1.102 1 94.56 115 ARG A N 1
ATOM 905 C CA . ARG A 1 115 ? -17.453 -5.207 0.113 1 94.56 115 ARG A CA 1
ATOM 906 C C . ARG A 1 115 ? -17.656 -6.598 0.709 1 94.56 115 ARG A C 1
ATOM 908 O O . ARG A 1 115 ? -17.562 -6.773 1.926 1 94.56 115 ARG A O 1
ATOM 915 N N . ASP A 1 116 ? -17.984 -7.555 -0.127 1 95.31 116 ASP A N 1
ATOM 916 C CA . ASP A 1 116 ? -18.312 -8.906 0.3 1 95.31 116 ASP A CA 1
ATOM 917 C C . ASP A 1 116 ? -18.188 -9.898 -0.858 1 95.31 116 ASP A C 1
ATOM 919 O O . ASP A 1 116 ? -17.688 -9.547 -1.929 1 95.31 116 ASP A O 1
ATOM 923 N N . GLN A 1 117 ? -18.625 -11.062 -0.567 1 96.31 117 GLN A N 1
ATOM 924 C CA . GLN A 1 117 ? -18.469 -12.125 -1.556 1 96.31 117 GLN A CA 1
ATOM 925 C C . GLN A 1 117 ? -19.312 -11.852 -2.797 1 96.31 117 GLN A C 1
ATOM 927 O O . GLN A 1 117 ? -18.891 -12.141 -3.918 1 96.31 117 GLN A O 1
ATOM 932 N N . LEU A 1 118 ? -20.469 -11.336 -2.596 1 96.81 118 LEU A N 1
ATOM 933 C CA . LEU A 1 118 ? -21.328 -11.016 -3.73 1 96.81 118 LEU A CA 1
ATOM 934 C C . LEU A 1 118 ? -20.688 -9.938 -4.602 1 96.81 118 LEU A C 1
ATOM 936 O O . LEU A 1 118 ? -20.672 -10.055 -5.832 1 96.81 118 LEU A O 1
ATOM 940 N N . HIS A 1 119 ? -20.234 -8.898 -3.977 1 96.81 119 HIS A N 1
ATOM 941 C CA . HIS A 1 119 ? -19.531 -7.836 -4.691 1 96.81 119 HIS A CA 1
ATOM 942 C C . HIS A 1 119 ? -18.297 -8.375 -5.406 1 96.81 119 HIS A C 1
ATOM 944 O O . HIS A 1 119 ? -18 -7.965 -6.531 1 96.81 119 HIS A O 1
ATOM 950 N N . LEU A 1 120 ? -17.609 -9.297 -4.812 1 97.31 120 LEU A N 1
ATOM 951 C CA . LEU A 1 120 ? -16.453 -9.945 -5.434 1 97.31 120 LEU A CA 1
ATOM 952 C C . LEU A 1 120 ? -16.859 -10.633 -6.734 1 97.31 120 LEU A C 1
ATOM 954 O O . LEU A 1 120 ? -16.203 -10.461 -7.762 1 97.31 120 LEU A O 1
ATOM 958 N N . ARG A 1 121 ? -17.906 -11.352 -6.582 1 96.38 121 ARG A N 1
ATOM 959 C CA . ARG A 1 121 ? -18.391 -12.039 -7.77 1 96.38 121 ARG A CA 1
ATOM 960 C C . ARG A 1 121 ? -18.703 -11.047 -8.891 1 96.38 121 ARG A C 1
ATOM 962 O O . ARG A 1 121 ? -18.344 -11.281 -10.047 1 96.38 121 ARG A O 1
ATOM 969 N N . GLU A 1 122 ? -19.312 -9.977 -8.562 1 95.62 122 GLU A N 1
ATOM 970 C CA . GLU A 1 122 ? -19.672 -8.945 -9.539 1 95.62 122 GLU A CA 1
ATOM 971 C C . GLU A 1 122 ? -18.422 -8.359 -10.195 1 95.62 122 GLU A C 1
ATOM 973 O O . GLU A 1 122 ? -18.375 -8.18 -11.414 1 95.62 122 GLU A O 1
ATOM 978 N N . ILE A 1 123 ? -17.438 -8.094 -9.414 1 95 123 ILE A N 1
ATOM 979 C CA . ILE A 1 123 ? -16.219 -7.473 -9.914 1 95 123 ILE A CA 1
ATOM 980 C C . ILE A 1 123 ? -15.438 -8.477 -10.758 1 95 123 ILE A C 1
ATOM 982 O O . ILE A 1 123 ? -14.938 -8.133 -11.836 1 95 123 ILE A O 1
ATOM 986 N N . LEU A 1 124 ? -15.336 -9.719 -10.289 1 94.69 124 LEU A N 1
ATOM 987 C CA . LEU A 1 124 ? -14.578 -10.727 -11.016 1 94.69 124 LEU A CA 1
ATOM 988 C C . LEU A 1 124 ? -15.258 -11.055 -12.344 1 94.69 124 LEU A C 1
ATOM 990 O O . LEU A 1 124 ? -14.625 -10.992 -13.406 1 94.69 124 LEU A O 1
ATOM 994 N N . LEU A 1 125 ? -16.531 -11.328 -12.305 1 91.44 125 LEU A N 1
ATOM 995 C CA . LEU A 1 125 ? -17.266 -11.789 -13.477 1 91.44 125 LEU A CA 1
ATOM 996 C C . LEU A 1 125 ? -17.594 -10.625 -14.414 1 91.44 125 LEU A C 1
ATOM 998 O O . LEU A 1 125 ? -17.516 -10.766 -15.633 1 91.44 125 LEU A O 1
ATOM 1002 N N . GLY A 1 126 ? -17.875 -9.57 -13.844 1 90.88 126 GLY A N 1
ATOM 1003 C CA . GLY A 1 126 ? -18.391 -8.461 -14.625 1 90.88 126 GLY A CA 1
ATOM 1004 C C . GLY A 1 126 ? -17.297 -7.527 -15.125 1 90.88 126 GLY A C 1
ATOM 1005 O O . GLY A 1 126 ? -17.469 -6.859 -16.141 1 90.88 126 GLY A O 1
ATOM 1006 N N . GLU A 1 127 ? -16.25 -7.434 -14.438 1 92.5 127 GLU A N 1
ATOM 1007 C CA . GLU A 1 127 ? -15.266 -6.398 -14.773 1 92.5 127 GLU A CA 1
ATOM 1008 C C . GLU A 1 127 ? -13.898 -7 -15.047 1 92.5 127 GLU A C 1
ATOM 1010 O O . GLU A 1 127 ? -13.367 -6.871 -16.156 1 92.5 127 GLU A O 1
ATOM 1015 N N . VAL A 1 128 ? -13.383 -7.75 -14.156 1 93 128 VAL A N 1
ATOM 1016 C CA . VAL A 1 128 ? -12 -8.211 -14.273 1 93 128 VAL A CA 1
ATOM 1017 C C . VAL A 1 128 ? -11.891 -9.211 -15.43 1 93 128 VAL A C 1
ATOM 1019 O O . VAL A 1 128 ? -11.07 -9.039 -16.328 1 93 128 VAL A O 1
ATOM 1022 N N . TRP A 1 129 ? -12.719 -10.172 -15.383 1 87.88 129 TRP A N 1
ATOM 1023 C CA . TRP A 1 129 ? -12.625 -11.234 -16.391 1 87.88 129 TRP A CA 1
ATOM 1024 C C . TRP A 1 129 ? -13.117 -10.742 -17.75 1 87.88 129 TRP A C 1
ATOM 1026 O O . TRP A 1 129 ? -12.852 -11.367 -18.766 1 87.88 129 TRP A O 1
ATOM 1036 N N . ALA A 1 130 ? -13.836 -9.625 -17.719 1 85.38 130 ALA A N 1
ATOM 1037 C CA . ALA A 1 130 ? -14.32 -9.055 -18.969 1 85.38 130 ALA A CA 1
ATOM 1038 C C . ALA A 1 130 ? -13.195 -8.352 -19.734 1 85.38 130 ALA A C 1
ATOM 1040 O O . ALA A 1 130 ? -13.305 -8.117 -20.938 1 85.38 130 ALA A O 1
ATOM 1041 N N . VAL A 1 131 ? -12.289 -7.68 -19.109 1 82.75 131 VAL A N 1
ATOM 1042 C CA . VAL A 1 131 ? -11.211 -6.914 -19.719 1 82.75 131 VAL A CA 1
ATOM 1043 C C . VAL A 1 131 ? -10.422 -7.809 -20.672 1 82.75 131 VAL A C 1
ATOM 1045 O O . VAL A 1 131 ? -10.117 -7.41 -21.797 1 82.75 131 VAL A O 1
ATOM 1048 N N . ALA A 1 132 ? -9.664 -8.812 -20.141 1 64.94 132 ALA A N 1
ATOM 1049 C CA . ALA A 1 132 ? -8.742 -9.477 -21.062 1 64.94 132 ALA A CA 1
ATOM 1050 C C . ALA A 1 132 ? -8.914 -10.992 -21.016 1 64.94 132 ALA A C 1
ATOM 1052 O O . ALA A 1 132 ? -9.375 -11.539 -20.016 1 64.94 132 ALA A O 1
ATOM 1053 N N . ASP A 1 133 ? -8.961 -11.438 -22.172 1 70.12 133 ASP A N 1
ATOM 1054 C CA . ASP A 1 133 ? -8.797 -12.883 -22.281 1 70.12 133 ASP A CA 1
ATOM 1055 C C . ASP A 1 133 ? -7.508 -13.336 -21.594 1 70.12 133 ASP A C 1
ATOM 1057 O O . ASP A 1 133 ? -6.422 -13.219 -22.172 1 70.12 133 ASP A O 1
ATOM 1061 N N . PHE A 1 134 ? -7.641 -13.633 -20.297 1 83.25 134 PHE A N 1
ATOM 1062 C CA . PHE A 1 134 ? -6.5 -14.141 -19.531 1 83.25 134 PHE A CA 1
ATOM 1063 C C . PHE A 1 134 ? -6.211 -15.594 -19.906 1 83.25 134 PHE A C 1
ATOM 1065 O O . PHE A 1 134 ? -7.133 -16.359 -20.172 1 83.25 134 PHE A O 1
ATOM 1072 N N . GLN A 1 135 ? -4.969 -15.875 -20.172 1 84.5 135 GLN A N 1
ATOM 1073 C CA . GLN A 1 135 ? -4.625 -17.281 -20.281 1 84.5 135 GLN A CA 1
ATOM 1074 C C . GLN A 1 135 ? -4.945 -18.031 -19 1 84.5 135 GLN A C 1
ATOM 1076 O O . GLN A 1 135 ? -5.566 -19.094 -19.031 1 84.5 135 GLN A O 1
ATOM 1081 N N . HIS A 1 136 ? -4.559 -17.453 -17.875 1 91.44 136 HIS A N 1
ATOM 1082 C CA . HIS A 1 136 ? -4.801 -18.016 -16.547 1 91.44 136 HIS A CA 1
ATOM 1083 C C . HIS A 1 136 ? -4.895 -16.922 -15.492 1 91.44 136 HIS A C 1
ATOM 1085 O O . HIS A 1 136 ? -4.246 -15.883 -15.617 1 91.44 136 HIS A O 1
ATOM 1091 N N . SER A 1 137 ? -5.73 -17.188 -14.523 1 92.81 137 SER A N 1
ATOM 1092 C CA . SER A 1 137 ? -5.762 -16.297 -13.375 1 92.81 137 SER A CA 1
ATOM 1093 C C . SER A 1 137 ? -6.086 -17.047 -12.094 1 92.81 137 SER A C 1
ATOM 1095 O O . SER A 1 137 ? -6.754 -18.078 -12.125 1 92.81 137 SER A O 1
ATOM 1097 N N . GLU A 1 138 ? -5.535 -16.609 -11.023 1 94.69 138 GLU A N 1
ATOM 1098 C CA . GLU A 1 138 ? -5.809 -17.125 -9.688 1 94.69 138 GLU A CA 1
ATOM 1099 C C . GLU A 1 138 ? -6.188 -16 -8.727 1 94.69 138 GLU A C 1
ATOM 1101 O O . GLU A 1 138 ? -5.453 -15.023 -8.594 1 94.69 138 GLU A O 1
ATOM 1106 N N . SER A 1 139 ? -7.391 -16.188 -8.203 1 96 139 SER A N 1
ATOM 1107 C CA . SER A 1 139 ? -7.859 -15.195 -7.238 1 96 139 SER A CA 1
ATOM 1108 C C . SER A 1 139 ? -7.59 -15.641 -5.809 1 96 139 SER A C 1
ATOM 1110 O O . SER A 1 139 ? -7.938 -16.766 -5.422 1 96 139 SER A O 1
ATOM 1112 N N . MET A 1 140 ? -6.965 -14.789 -5.023 1 98.25 140 MET A N 1
ATOM 1113 C CA . MET A 1 140 ? -6.648 -15.047 -3.621 1 98.25 140 MET A CA 1
ATOM 1114 C C . MET A 1 140 ? -7.289 -14.008 -2.715 1 98.25 140 MET A C 1
ATOM 1116 O O . MET A 1 140 ? -7.082 -12.805 -2.9 1 98.25 140 MET A O 1
ATOM 1120 N N . ILE A 1 141 ? -8.055 -14.531 -1.818 1 98.19 141 ILE A N 1
ATOM 1121 C CA . ILE A 1 141 ? -8.586 -13.625 -0.807 1 98.19 141 ILE A CA 1
ATOM 1122 C C . ILE A 1 141 ? -7.535 -13.383 0.273 1 98.19 141 ILE A C 1
ATOM 1124 O O . ILE A 1 141 ? -6.914 -14.328 0.768 1 98.19 141 ILE A O 1
ATOM 1128 N N . VAL A 1 142 ? -7.305 -12.156 0.62 1 98.25 142 VAL A N 1
ATOM 1129 C CA . VAL A 1 142 ? -6.375 -11.812 1.689 1 98.25 142 VAL A CA 1
ATOM 1130 C C . VAL A 1 142 ? -7.078 -11.922 3.041 1 98.25 142 VAL A C 1
ATOM 1132 O O . VAL A 1 142 ? -8.031 -11.195 3.318 1 98.25 142 VAL A O 1
ATOM 1135 N N . LEU A 1 143 ? -6.586 -12.797 3.805 1 96.81 143 LEU A N 1
ATOM 1136 C CA . LEU A 1 143 ? -7.211 -13.055 5.098 1 96.81 143 LEU A CA 1
ATOM 1137 C C . LEU A 1 143 ? -6.652 -12.125 6.168 1 96.81 143 LEU A C 1
ATOM 1139 O O . LEU A 1 143 ? -7.359 -11.766 7.113 1 96.81 143 LEU A O 1
ATOM 1143 N N . GLN A 1 144 ? -5.445 -11.789 6.047 1 94.94 144 GLN A N 1
ATOM 1144 C CA . GLN A 1 144 ? -4.754 -10.93 6.996 1 94.94 144 GLN A CA 1
ATOM 1145 C C . GLN A 1 144 ? -3.535 -10.266 6.359 1 94.94 144 GLN A C 1
ATOM 1147 O O . GLN A 1 144 ? -2.846 -10.883 5.543 1 94.94 144 GLN A O 1
ATOM 1152 N N . THR A 1 145 ? -3.359 -9.047 6.688 1 94.44 145 THR A N 1
ATOM 1153 C CA . THR A 1 145 ? -2.186 -8.32 6.215 1 94.44 145 THR A CA 1
ATOM 1154 C C . THR A 1 145 ? -1.38 -7.773 7.391 1 94.44 145 THR A C 1
ATOM 1156 O O . THR A 1 145 ? -1.945 -7.195 8.32 1 94.44 145 THR A O 1
ATOM 1159 N N . TRP A 1 146 ? -0.105 -8.086 7.41 1 92.5 146 TRP A N 1
ATOM 1160 C CA . TRP A 1 146 ? 0.854 -7.434 8.297 1 92.5 146 TRP A CA 1
ATOM 1161 C C . TRP A 1 146 ? 1.727 -6.449 7.523 1 92.5 146 TRP A C 1
ATOM 1163 O O . TRP A 1 146 ? 2.369 -6.82 6.539 1 92.5 146 TRP A O 1
ATOM 1173 N N . THR A 1 147 ? 1.622 -5.207 7.84 1 85.75 147 THR A N 1
ATOM 1174 C CA . THR A 1 147 ? 2.416 -4.195 7.156 1 85.75 147 THR A CA 1
ATOM 1175 C C . THR A 1 147 ? 3.49 -3.631 8.078 1 85.75 147 THR A C 1
ATOM 1177 O O . THR A 1 147 ? 3.25 -3.439 9.273 1 85.75 147 THR A O 1
ATOM 1180 N N . ALA A 1 148 ? 4.656 -3.543 7.52 1 70.81 148 ALA A N 1
ATOM 1181 C CA . ALA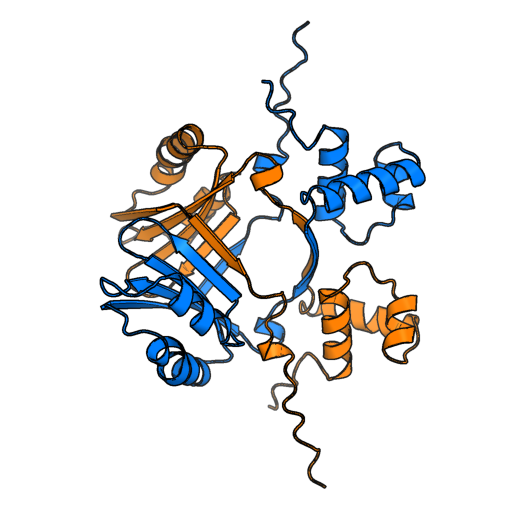 A 1 148 ? 5.695 -2.834 8.258 1 70.81 148 ALA A CA 1
ATOM 1182 C C . ALA A 1 148 ? 5.398 -1.338 8.328 1 70.81 148 ALA A C 1
ATOM 1184 O O . ALA A 1 148 ? 4.656 -0.808 7.5 1 70.81 148 ALA A O 1
ATOM 1185 N N . PRO A 1 149 ? 5.824 -0.854 9.492 1 61.72 149 PRO A N 1
ATOM 1186 C CA . PRO A 1 149 ? 5.668 0.6 9.578 1 61.72 149 PRO A CA 1
ATOM 1187 C C . PRO A 1 149 ? 6.312 1.331 8.3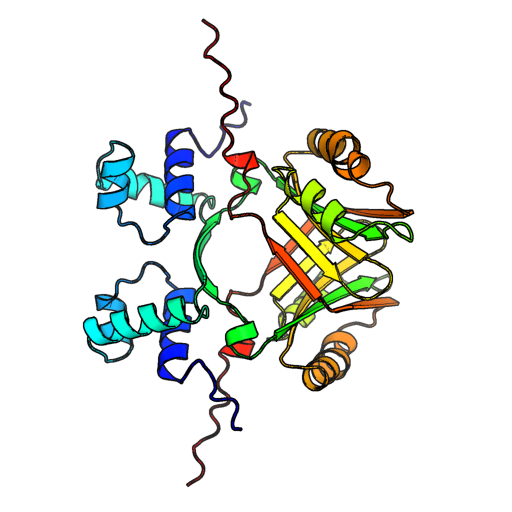98 1 61.72 149 PRO A C 1
ATOM 1189 O O . PRO A 1 149 ? 7.355 0.904 7.898 1 61.72 149 PRO A O 1
ATOM 1192 N N . THR A 1 150 ? 5.5 2.012 7.676 1 60.78 150 THR A N 1
ATOM 1193 C CA . THR A 1 150 ? 6.078 2.881 6.656 1 60.78 150 THR A CA 1
ATOM 1194 C C . THR A 1 150 ? 6.789 4.07 7.297 1 60.78 150 THR A C 1
ATOM 1196 O O . THR A 1 150 ? 6.262 4.688 8.227 1 60.78 150 THR A O 1
ATOM 1199 N N . PRO A 1 151 ? 8.133 4.305 6.719 1 61 151 PRO A N 1
ATOM 1200 C CA . PRO A 1 151 ? 8.805 3.76 5.539 1 61 151 PRO A CA 1
ATOM 1201 C C . PRO A 1 151 ? 9.586 2.484 5.844 1 61 151 PRO A C 1
ATOM 1203 O O . PRO A 1 151 ? 9.695 2.08 7.004 1 61 151 PRO A O 1
ATOM 1206 N N . LEU A 1 152 ? 10.188 1.98 4.824 1 69.31 152 LEU A N 1
ATOM 1207 C CA . LEU A 1 152 ? 11.07 0.819 4.926 1 69.31 152 LEU A CA 1
ATOM 1208 C C . LEU A 1 152 ? 12.133 1.031 6 1 69.31 152 LEU A C 1
ATOM 1210 O O . LEU A 1 152 ? 12.953 1.942 5.895 1 69.31 152 LEU A O 1
ATOM 1214 N N . ARG A 1 153 ? 12.039 0.306 7.105 1 70.31 153 ARG A N 1
ATOM 1215 C CA . ARG A 1 153 ? 12.977 0.401 8.219 1 70.31 153 ARG A CA 1
ATOM 1216 C C . ARG A 1 153 ? 14.422 0.36 7.727 1 70.31 153 ARG A C 1
ATOM 1218 O O . ARG A 1 153 ? 15.281 1.062 8.258 1 70.31 153 ARG A O 1
ATOM 1225 N N . ALA A 1 154 ? 14.609 -0.365 6.699 1 75 154 ALA A N 1
ATOM 1226 C CA . ALA A 1 154 ? 15.961 -0.566 6.172 1 75 154 ALA A CA 1
ATOM 1227 C C . ALA A 1 154 ? 16.531 0.732 5.605 1 75 154 ALA A C 1
ATOM 1229 O O . ALA A 1 154 ? 17.75 0.935 5.598 1 75 154 ALA A O 1
ATOM 1230 N N . ALA A 1 155 ? 15.602 1.524 5.16 1 75.5 155 ALA A N 1
ATOM 1231 C CA . ALA A 1 155 ? 16.031 2.762 4.52 1 75.5 155 ALA A CA 1
ATOM 1232 C C . ALA A 1 155 ? 16.469 3.793 5.555 1 75.5 155 ALA A C 1
ATOM 1234 O O . ALA A 1 155 ? 17.141 4.777 5.223 1 75.5 155 ALA A O 1
ATOM 1235 N N . PHE A 1 156 ? 16.172 3.576 6.746 1 71.12 156 PHE A N 1
ATOM 1236 C CA . PHE A 1 156 ? 16.438 4.594 7.758 1 71.12 156 PHE A CA 1
ATOM 1237 C C . PHE A 1 156 ? 17.344 4.047 8.859 1 71.12 156 PHE A C 1
ATOM 1239 O O . PHE A 1 156 ? 17.781 4.797 9.727 1 71.12 156 PHE A O 1
ATOM 1246 N N . ASP A 1 157 ? 17.562 2.732 8.82 1 68.38 157 ASP A N 1
ATOM 1247 C CA . ASP A 1 157 ? 18.5 2.18 9.805 1 68.38 157 ASP A CA 1
ATOM 1248 C C . ASP A 1 157 ? 19.922 2.641 9.523 1 68.38 157 ASP A C 1
ATOM 1250 O O . ASP A 1 157 ? 20.359 2.648 8.375 1 68.38 157 ASP A O 1
ATOM 1254 N N . GLU A 1 158 ? 20.422 3.777 10.023 1 53.97 158 GLU A N 1
ATOM 1255 C CA . GLU A 1 158 ? 21.781 4.312 9.984 1 53.97 158 GLU A CA 1
ATOM 1256 C C . GLU A 1 158 ? 22.812 3.197 10.109 1 53.97 158 GLU A C 1
ATOM 1258 O O . GLU A 1 158 ? 22.734 2.373 11.023 1 53.97 158 GLU A O 1
ATOM 1263 N N . ASP A 1 159 ? 23.281 2.502 9.141 1 47.12 159 ASP A N 1
ATOM 1264 C CA . ASP A 1 159 ? 24.641 2.051 9.43 1 47.12 159 ASP A CA 1
ATOM 1265 C C . ASP A 1 159 ? 25.453 3.156 10.102 1 47.12 159 ASP A C 1
ATOM 1267 O O . ASP A 1 159 ? 25.594 4.25 9.555 1 47.12 159 ASP A O 1
ATOM 1271 N N . ASP A 1 160 ? 25.453 3.273 11.289 1 42 160 ASP A N 1
ATOM 1272 C CA . ASP A 1 160 ? 26.547 3.934 11.984 1 42 160 ASP A CA 1
ATOM 1273 C C . ASP A 1 160 ? 27.875 3.662 11.289 1 42 160 ASP A C 1
ATOM 1275 O O . ASP A 1 160 ? 28.578 2.705 11.625 1 42 160 ASP A O 1
ATOM 1279 N N . GLU A 1 161 ? 28.141 3.494 10.07 1 37.56 161 GLU A N 1
ATOM 1280 C CA . GLU A 1 161 ? 29.578 3.527 9.867 1 37.56 161 GLU A CA 1
ATOM 1281 C C . GLU A 1 161 ? 30.203 4.77 10.5 1 37.56 161 GLU A C 1
ATOM 1283 O O . GLU A 1 161 ? 29.766 5.891 10.234 1 37.56 161 GLU A O 1
ATOM 1288 N N . PRO A 1 162 ? 31 4.664 11.547 1 35.56 162 PRO A N 1
ATOM 1289 C CA . PRO A 1 162 ? 31.922 5.695 12.008 1 35.56 162 PRO A CA 1
ATOM 1290 C C . PRO A 1 162 ? 32.688 6.371 10.867 1 35.56 162 PRO A C 1
ATOM 1292 O O . PRO A 1 162 ? 32.875 5.77 9.805 1 35.56 162 PRO A O 1
ATOM 1295 N N . ASP A 1 163 ? 32.562 7.66 10.648 1 34.91 163 ASP A N 1
ATOM 1296 C CA . ASP A 1 163 ? 33.688 8.375 10.023 1 34.91 163 ASP A CA 1
ATOM 1297 C C . ASP A 1 163 ? 35 7.66 10.273 1 34.91 163 ASP A C 1
ATOM 1299 O O . ASP A 1 163 ? 35.438 7.496 11.422 1 34.91 163 ASP A O 1
ATOM 1303 N N . GLY A 1 164 ? 35.344 6.637 9.633 1 29.58 164 GLY A N 1
ATOM 1304 C CA . GLY A 1 164 ? 36.781 6.453 9.703 1 29.58 164 GLY A CA 1
ATOM 1305 C C . GLY A 1 164 ? 37.562 7.758 9.648 1 29.58 164 GLY A C 1
ATOM 1306 O O . GLY A 1 164 ? 37.344 8.578 8.75 1 29.58 164 GLY A O 1
ATOM 1307 N N . ASP A 1 165 ? 38.031 8.219 10.867 1 26.02 165 ASP A N 1
ATOM 1308 C CA . ASP A 1 165 ? 39.312 8.922 10.836 1 26.02 165 ASP A CA 1
ATOM 1309 C C . ASP A 1 165 ? 40.312 8.203 9.945 1 26.02 165 ASP A C 1
ATOM 1311 O O . ASP A 1 165 ? 40.406 6.973 9.961 1 26.02 165 ASP A O 1
ATOM 1315 N N . MET B 1 1 ? -30.281 -5.465 12.57 1 30 1 MET B N 1
ATOM 1316 C CA . MET B 1 1 ? -29.312 -4.543 13.164 1 30 1 MET B CA 1
ATOM 1317 C C . MET B 1 1 ? -28.609 -3.729 12.086 1 30 1 MET B C 1
ATOM 1319 O O . MET B 1 1 ? -27.969 -4.289 11.195 1 30 1 MET B O 1
ATOM 1323 N N . GLU B 1 2 ? -29.125 -2.678 11.641 1 32.41 2 GLU B N 1
ATOM 1324 C CA . GLU B 1 2 ? -28.641 -1.817 10.57 1 32.41 2 GLU B CA 1
ATOM 1325 C C . GLU B 1 2 ? -27.125 -1.602 10.68 1 32.41 2 GLU B C 1
ATOM 1327 O O . GLU B 1 2 ? -26.625 -1.247 11.75 1 32.41 2 GLU B O 1
ATOM 1332 N N . ARG B 1 3 ? -26.438 -2.305 10.125 1 38.91 3 ARG B N 1
ATOM 1333 C CA . ARG B 1 3 ? -25.016 -2.047 10.266 1 38.91 3 ARG B CA 1
ATOM 1334 C C . ARG B 1 3 ? -24.719 -0.556 10.148 1 38.91 3 ARG B C 1
ATOM 1336 O O . ARG B 1 3 ? -25.016 0.068 9.133 1 38.91 3 ARG B O 1
ATOM 1343 N N . LYS B 1 4 ? -25.062 0.313 11.086 1 46.34 4 LYS B N 1
ATOM 1344 C CA . LYS B 1 4 ? -24.703 1.723 11.211 1 46.34 4 LYS B CA 1
ATOM 1345 C C . LYS B 1 4 ? -23.438 2.041 10.438 1 46.34 4 LYS B C 1
ATOM 1347 O O . LYS B 1 4 ? -22.391 1.439 10.68 1 46.34 4 LYS B O 1
ATOM 1352 N N . THR B 1 5 ? -23.594 2.35 9.258 1 53.62 5 THR B N 1
ATOM 1353 C CA . THR B 1 5 ? -22.375 2.736 8.555 1 53.62 5 THR B CA 1
ATOM 1354 C C . THR B 1 5 ? -21.516 3.662 9.414 1 53.62 5 THR B C 1
ATOM 1356 O O . THR B 1 5 ? -22.031 4.594 10.031 1 53.62 5 THR B O 1
ATOM 1359 N N . VAL B 1 6 ? -20.312 3.234 9.938 1 65.56 6 VAL B N 1
ATOM 1360 C CA . VAL B 1 6 ? -19.422 3.891 10.883 1 65.56 6 VAL B CA 1
ATOM 1361 C C . VAL B 1 6 ? -19.062 5.285 10.375 1 65.56 6 VAL B C 1
ATOM 1363 O O . VAL B 1 6 ? -18.875 6.215 11.172 1 65.56 6 VAL B O 1
ATOM 1366 N N . VAL B 1 7 ? -19.25 5.562 9.031 1 80.25 7 VAL B N 1
ATOM 1367 C CA . VAL B 1 7 ? -18.812 6.824 8.438 1 80.25 7 VAL B CA 1
ATOM 1368 C C . VAL B 1 7 ? -19.984 7.477 7.707 1 80.25 7 VAL B C 1
ATOM 1370 O O . VAL B 1 7 ? -20.594 6.867 6.82 1 80.25 7 VAL B O 1
ATOM 1373 N N . ASP B 1 8 ? -20.531 8.633 8.125 1 84.44 8 ASP B N 1
ATOM 1374 C CA . ASP B 1 8 ? -21.625 9.344 7.461 1 84.44 8 ASP B CA 1
ATOM 1375 C C . ASP B 1 8 ? -21.109 10.211 6.32 1 84.44 8 ASP B C 1
ATOM 1377 O O . ASP B 1 8 ? -19.922 10.133 5.965 1 84.44 8 ASP B O 1
ATOM 1381 N N . ALA B 1 9 ? -22 11.008 5.727 1 83.44 9 ALA B N 1
ATOM 1382 C CA . ALA B 1 9 ? -21.656 11.789 4.543 1 83.44 9 ALA B CA 1
ATOM 1383 C C . ALA B 1 9 ? -20.594 12.828 4.863 1 83.44 9 ALA B C 1
ATOM 1385 O O . ALA B 1 9 ? -19.688 13.078 4.055 1 83.44 9 ALA B O 1
ATOM 1386 N N . MET B 1 10 ? -20.75 13.398 5.957 1 87.06 10 MET B N 1
ATOM 1387 C CA . MET B 1 10 ? -19.781 14.406 6.355 1 87.06 10 MET B CA 1
ATOM 1388 C C . MET B 1 10 ? -18.406 13.781 6.602 1 87.06 10 MET B C 1
ATOM 1390 O O . MET B 1 10 ? -17.391 14.336 6.188 1 87.06 10 MET B O 1
ATOM 1394 N N . ASP B 1 11 ? -18.406 12.664 7.254 1 88.25 11 ASP B N 1
ATOM 1395 C CA . ASP B 1 11 ? -17.172 11.922 7.469 1 88.25 11 ASP B CA 1
ATOM 1396 C C . ASP B 1 11 ? -16.484 11.586 6.145 1 88.25 11 ASP B C 1
ATOM 1398 O O . ASP B 1 11 ? -15.273 11.719 6.012 1 88.25 11 ASP B O 1
ATOM 1402 N N . ARG B 1 12 ? -17.281 11.203 5.258 1 84.56 12 ARG B N 1
ATOM 1403 C CA . ARG B 1 12 ? -16.75 10.844 3.949 1 84.56 12 ARG B CA 1
ATOM 1404 C C . ARG B 1 12 ? -16.125 12.055 3.264 1 84.56 12 ARG B C 1
ATOM 1406 O O . ARG B 1 12 ? -15.055 11.945 2.65 1 84.56 12 ARG B O 1
ATOM 1413 N N . ARG B 1 13 ? -16.781 13.109 3.336 1 85.5 13 ARG B N 1
ATOM 1414 C CA . ARG B 1 13 ? -16.234 14.336 2.748 1 85.5 13 ARG B CA 1
ATOM 1415 C C . ARG B 1 13 ? -14.914 14.719 3.402 1 85.5 13 ARG B C 1
ATOM 1417 O O . ARG B 1 13 ? -13.969 15.094 2.715 1 85.5 13 ARG B O 1
ATOM 1424 N N . LEU B 1 14 ? -14.922 14.617 4.684 1 87.62 14 LEU B N 1
ATOM 1425 C CA . LEU B 1 14 ? -13.695 14.906 5.422 1 87.62 14 LEU B CA 1
ATOM 1426 C C . LEU B 1 14 ? -12.562 13.992 4.973 1 87.62 14 LEU B C 1
ATOM 1428 O O . LEU B 1 14 ? -11.438 14.445 4.754 1 87.62 14 LEU B O 1
ATOM 1432 N N . LEU B 1 15 ? -12.891 12.758 4.832 1 86.62 15 LEU B N 1
ATOM 1433 C CA . LEU B 1 15 ? -11.898 11.773 4.426 1 86.62 15 LEU B CA 1
ATOM 1434 C C . LEU B 1 15 ? -11.391 12.062 3.018 1 86.62 15 LEU B C 1
ATOM 1436 O O . LEU B 1 15 ? -10.188 11.953 2.752 1 86.62 15 LEU B O 1
ATOM 1440 N N . GLU B 1 16 ? -12.234 12.414 2.203 1 83.88 16 GLU B N 1
ATOM 1441 C CA . GLU B 1 16 ? -11.844 12.758 0.839 1 83.88 16 GLU B CA 1
ATOM 1442 C C . GLU B 1 16 ? -10.852 13.914 0.823 1 83.88 16 GLU B C 1
ATOM 1444 O O . GLU B 1 16 ? -9.844 13.867 0.115 1 83.88 16 GLU B O 1
ATOM 1449 N N . LEU B 1 17 ? -11.148 14.898 1.576 1 83.44 17 LEU B N 1
ATOM 1450 C CA . LEU B 1 17 ? -10.289 16.078 1.64 1 83.44 17 LEU B CA 1
ATOM 1451 C C . LEU B 1 17 ? -8.93 15.719 2.223 1 83.44 17 LEU B C 1
ATOM 1453 O O . LEU B 1 17 ? -7.895 16.188 1.729 1 83.44 17 LEU B O 1
ATOM 1457 N N . LEU B 1 18 ? -8.977 14.914 3.238 1 83 18 LEU B N 1
ATOM 1458 C CA . LEU B 1 18 ? -7.746 14.547 3.918 1 83 18 LEU B CA 1
ATOM 1459 C C . LEU B 1 18 ? -6.883 13.648 3.033 1 83 18 LEU B C 1
ATOM 1461 O O . LEU B 1 18 ? -5.652 13.711 3.092 1 83 18 LEU B O 1
ATOM 1465 N N . ILE B 1 19 ? -7.57 12.82 2.305 1 77.81 19 ILE B N 1
ATOM 1466 C CA . ILE B 1 19 ? -6.852 11.938 1.395 1 77.81 19 ILE B CA 1
ATOM 1467 C C . ILE B 1 19 ? -6.164 12.766 0.31 1 77.81 19 ILE B C 1
ATOM 1469 O O . ILE B 1 19 ? -5.027 12.477 -0.072 1 77.81 19 ILE B O 1
ATOM 1473 N N . GLU B 1 20 ? -6.816 13.781 -0.077 1 76.38 20 GLU B N 1
ATOM 1474 C CA . GLU B 1 20 ? -6.262 14.656 -1.102 1 76.38 20 GLU B CA 1
ATOM 1475 C C . GLU B 1 20 ? -5.145 15.523 -0.535 1 76.38 20 GLU B C 1
ATOM 1477 O O . GLU B 1 20 ? -4.125 15.75 -1.195 1 76.38 20 GLU B O 1
ATOM 1482 N N . ASN B 1 21 ? -5.457 16.031 0.66 1 77.38 21 ASN B N 1
ATOM 1483 C CA . ASN B 1 21 ? -4.469 16.859 1.341 1 77.38 21 ASN B CA 1
ATOM 1484 C C . ASN B 1 21 ? -4.48 16.625 2.848 1 77.38 21 ASN B C 1
ATOM 1486 O O . ASN B 1 21 ? -5.164 17.328 3.588 1 77.38 21 ASN B O 1
ATOM 1490 N N . PRO B 1 22 ? -3.572 15.711 3.197 1 76.69 22 PRO B N 1
ATOM 1491 C CA . PRO B 1 22 ? -3.574 15.336 4.613 1 76.69 22 PRO B CA 1
ATOM 1492 C C . PRO B 1 22 ? -3.004 16.438 5.512 1 76.69 22 PRO B C 1
ATOM 1494 O O . PRO B 1 22 ? -3.141 16.359 6.738 1 76.69 22 PRO B O 1
ATOM 1497 N N . ARG B 1 23 ? -2.434 17.406 4.934 1 75.25 23 ARG B N 1
ATOM 1498 C CA . ARG B 1 23 ? -1.787 18.438 5.734 1 75.25 23 ARG B CA 1
ATOM 1499 C C . ARG B 1 23 ? -2.736 19.594 5.992 1 75.25 23 ARG B C 1
ATOM 1501 O O . ARG B 1 23 ? -2.359 20.578 6.637 1 75.25 23 ARG B O 1
ATOM 1508 N N . LEU B 1 24 ? -3.951 19.484 5.539 1 81.31 24 LEU B N 1
ATOM 1509 C CA . LEU B 1 24 ? -4.93 20.531 5.809 1 81.31 24 LEU B CA 1
ATOM 1510 C C . LEU B 1 24 ? -5.172 20.672 7.309 1 81.31 24 LEU B C 1
ATOM 1512 O O . LEU B 1 24 ? -5.344 19.672 8.008 1 81.31 24 LEU B O 1
ATOM 1516 N N . SER B 1 25 ? -5.176 21.922 7.754 1 81.94 25 SER B N 1
ATOM 1517 C CA . SER B 1 25 ? -5.492 22.203 9.148 1 81.94 25 SER B CA 1
ATOM 1518 C C . SER B 1 25 ? -6.977 22 9.43 1 81.94 25 SER B C 1
ATOM 1520 O O . SER B 1 25 ? -7.793 21.984 8.508 1 81.94 25 SER B O 1
ATOM 1522 N N . ASN B 1 26 ? -7.242 21.797 10.727 1 87.12 26 ASN B N 1
ATOM 1523 C CA . ASN B 1 26 ? -8.648 21.719 11.102 1 87.12 26 ASN B CA 1
ATOM 1524 C C . ASN B 1 26 ? -9.422 22.953 10.648 1 87.12 26 ASN B C 1
ATOM 1526 O O . ASN B 1 26 ? -10.57 22.859 10.227 1 87.12 26 ASN B O 1
ATOM 1530 N N . ARG B 1 27 ? -8.789 24.109 10.703 1 90.25 27 ARG B N 1
ATOM 1531 C CA . ARG B 1 27 ? -9.422 25.344 10.273 1 90.25 27 ARG B CA 1
ATOM 1532 C C . ARG B 1 27 ? -9.742 25.312 8.781 1 90.25 27 ARG B C 1
ATOM 1534 O O . ARG B 1 27 ? -10.836 25.703 8.367 1 90.25 27 ARG B O 1
ATOM 1541 N N . ALA B 1 28 ? -8.828 24.906 7.98 1 90.19 28 ALA B N 1
ATOM 1542 C CA . ALA B 1 28 ? -9.031 24.828 6.535 1 90.19 28 ALA B CA 1
ATOM 1543 C C . ALA B 1 28 ? -10.117 23.812 6.195 1 90.19 28 ALA B C 1
ATOM 1545 O O . ALA B 1 28 ? -10.953 24.047 5.32 1 90.19 28 ALA B O 1
ATOM 1546 N N . LEU B 1 29 ? -10.062 22.672 6.852 1 90.94 29 LEU B N 1
ATOM 1547 C CA . LEU B 1 29 ? -11.078 21.656 6.656 1 90.94 29 LEU B CA 1
ATOM 1548 C C . LEU B 1 29 ? -12.469 22.188 7 1 90.94 29 LEU B C 1
ATOM 1550 O O . LEU B 1 29 ? -13.422 21.969 6.258 1 90.94 29 LEU B O 1
ATOM 1554 N N . ALA B 1 30 ? -12.523 22.859 8.094 1 93.12 30 ALA B N 1
ATOM 1555 C CA . ALA B 1 30 ? -13.781 23.453 8.562 1 93.12 30 ALA B CA 1
ATOM 1556 C C . ALA B 1 30 ? -14.375 24.375 7.508 1 93.12 30 ALA B C 1
ATOM 1558 O O . ALA B 1 30 ? -15.57 24.312 7.207 1 93.12 30 ALA B O 1
ATOM 1559 N N . ARG B 1 31 ? -13.602 25.188 6.922 1 93.69 31 ARG B N 1
ATOM 1560 C CA . ARG B 1 31 ? -14.031 26.109 5.883 1 93.69 31 ARG B CA 1
ATOM 1561 C C . ARG B 1 31 ? -14.547 25.359 4.66 1 93.69 31 ARG B C 1
ATOM 1563 O O . ARG B 1 31 ? -15.555 25.75 4.066 1 93.69 31 ARG B O 1
ATOM 1570 N N . ALA B 1 32 ? -13.969 24.344 4.34 1 91.38 32 ALA B N 1
ATOM 1571 C CA . ALA B 1 32 ? -14.289 23.594 3.127 1 91.38 32 ALA B CA 1
ATOM 1572 C C . ALA B 1 32 ? -15.617 22.859 3.273 1 91.38 32 ALA B C 1
ATOM 1574 O O . ALA B 1 32 ? -16.344 22.672 2.295 1 91.38 32 ALA B O 1
ATOM 1575 N N . ILE B 1 33 ? -15.93 22.422 4.461 1 91 33 ILE B N 1
ATOM 1576 C CA . ILE B 1 33 ? -17.094 21.531 4.574 1 91 33 ILE B CA 1
ATOM 1577 C C . ILE B 1 33 ? -18.203 22.25 5.336 1 91 33 ILE B C 1
ATOM 1579 O O . ILE B 1 33 ? -19.266 21.672 5.562 1 91 33 ILE B O 1
ATOM 1583 N N . GLY B 1 34 ? -17.984 23.453 5.844 1 92.31 34 GLY B N 1
ATOM 1584 C CA . GLY B 1 34 ? -19.016 24.234 6.5 1 92.31 34 GLY B CA 1
ATOM 1585 C C . GLY B 1 34 ? -19.266 23.812 7.938 1 92.31 34 GLY B C 1
ATOM 1586 O O . GLY B 1 34 ? -20.406 23.641 8.344 1 92.31 34 GLY B O 1
ATOM 1587 N N . MET B 1 35 ? -18.234 23.547 8.617 1 93 35 MET B N 1
ATOM 1588 C CA . MET B 1 35 ? -18.281 23.219 10.039 1 93 35 MET B CA 1
ATOM 1589 C C . MET B 1 35 ? -17.328 24.094 10.836 1 93 35 MET B C 1
ATOM 1591 O O . MET B 1 35 ? -16.578 24.891 10.258 1 93 35 MET B O 1
ATOM 1595 N N . SER B 1 36 ? -17.516 24.047 12.125 1 94.25 36 SER B N 1
ATOM 1596 C CA . SER B 1 36 ? -16.531 24.719 12.977 1 94.25 36 SER B CA 1
ATOM 1597 C C . SER B 1 36 ? -15.258 23.906 13.109 1 94.25 36 SER B C 1
ATOM 1599 O O . SER B 1 36 ? -15.289 22.672 13 1 94.25 36 SER B O 1
ATOM 1601 N N . PRO B 1 37 ? -14.172 24.609 13.367 1 93.88 37 PRO B N 1
ATOM 1602 C CA . PRO B 1 37 ? -12.93 23.875 13.594 1 93.88 37 PRO B CA 1
ATOM 1603 C C . PRO B 1 37 ? -13.039 22.875 14.742 1 93.88 37 PRO B C 1
ATOM 1605 O O . PRO B 1 37 ? -12.461 21.781 14.672 1 93.88 37 PRO B O 1
ATOM 1608 N N . SER B 1 38 ? -13.727 23.234 15.75 1 94.31 38 SER B N 1
ATOM 1609 C CA . SER B 1 38 ? -13.906 22.328 16.891 1 94.31 38 SER B CA 1
ATOM 1610 C C . SER B 1 38 ? -14.68 21.078 16.484 1 94.31 38 SER B C 1
ATOM 1612 O O . SER B 1 38 ? -14.336 19.969 16.891 1 94.31 38 SER B O 1
ATOM 1614 N N . ALA B 1 39 ? -15.68 21.219 15.734 1 94.06 39 ALA B N 1
ATOM 1615 C CA . ALA B 1 39 ? -16.469 20.094 15.25 1 94.06 39 ALA B CA 1
ATOM 1616 C C . ALA B 1 39 ? -15.633 19.172 14.375 1 94.06 39 ALA B C 1
ATOM 1618 O O . ALA B 1 39 ? -15.742 17.953 14.469 1 94.06 39 ALA B O 1
ATOM 1619 N N . VAL B 1 40 ? -14.828 19.781 13.508 1 93.56 40 VAL B N 1
ATOM 1620 C CA . VAL B 1 40 ? -13.938 19.016 12.648 1 93.56 40 VAL B CA 1
ATOM 1621 C C . VAL B 1 40 ? -12.961 18.203 13.508 1 93.56 40 VAL B C 1
ATOM 1623 O O . VAL B 1 40 ? -12.742 17.016 13.258 1 93.56 40 VAL B O 1
ATOM 1626 N N . GLY B 1 41 ? -12.398 18.875 14.484 1 92.38 41 GLY B N 1
ATOM 1627 C CA . GLY B 1 41 ? -11.5 18.188 15.391 1 92.38 41 GLY B CA 1
ATOM 1628 C C . GLY B 1 41 ? -12.141 16.984 16.078 1 92.38 41 GLY B C 1
ATOM 1629 O O . GLY B 1 41 ? -11.523 15.922 16.172 1 92.38 41 GLY B O 1
ATOM 1630 N N . GLU B 1 42 ? -13.266 17.188 16.516 1 93.31 42 GLU B N 1
ATOM 1631 C CA . GLU B 1 42 ? -13.992 16.125 17.188 1 93.31 42 GLU B CA 1
ATOM 1632 C C . GLU B 1 42 ? -14.25 14.953 16.234 1 93.31 42 GLU B C 1
ATOM 1634 O O . GLU B 1 42 ? -14.094 13.789 16.625 1 93.31 42 GLU B O 1
ATOM 1639 N N . ARG B 1 43 ? -14.648 15.312 15.109 1 92.44 43 ARG B N 1
ATOM 1640 C CA . ARG B 1 43 ? -14.93 14.266 14.125 1 92.44 43 ARG B CA 1
ATOM 1641 C C . ARG B 1 43 ? -13.664 13.508 13.75 1 92.44 43 ARG B C 1
ATOM 1643 O O . ARG B 1 43 ? -13.68 12.281 13.625 1 92.44 43 ARG B O 1
ATOM 1650 N N . LEU B 1 44 ? -12.648 14.211 13.562 1 89.44 44 LEU B N 1
ATOM 1651 C CA . LEU B 1 44 ? -11.383 13.562 13.25 1 89.44 44 LEU B CA 1
ATOM 1652 C C . LEU B 1 44 ? -10.945 12.641 14.383 1 89.44 44 LEU B C 1
ATOM 1654 O O . LEU B 1 44 ? -10.469 11.531 14.141 1 89.44 44 LEU B O 1
ATOM 1658 N N . ASP B 1 45 ? -11.102 13.156 15.539 1 91 45 ASP B N 1
ATOM 1659 C CA . ASP B 1 45 ? -10.773 12.344 16.703 1 91 45 ASP B CA 1
ATOM 1660 C C . ASP B 1 45 ? -11.602 11.062 16.734 1 91 45 ASP B C 1
ATOM 1662 O O . ASP B 1 45 ? -11.078 9.977 16.984 1 91 45 ASP B O 1
ATOM 1666 N N . ARG B 1 46 ? -12.75 11.188 16.453 1 92.5 46 ARG B N 1
ATOM 1667 C CA . ARG B 1 46 ? -13.648 10.047 16.438 1 92.5 46 ARG B CA 1
ATOM 1668 C C . ARG B 1 46 ? -13.25 9.047 15.352 1 92.5 46 ARG B C 1
ATOM 1670 O O . ARG B 1 46 ? -13.242 7.84 15.586 1 92.5 46 ARG B O 1
ATOM 1677 N N . LEU B 1 47 ? -13.008 9.586 14.156 1 90.38 47 LEU B N 1
ATOM 1678 C CA . LEU B 1 47 ? -12.602 8.742 13.039 1 90.38 47 LEU B CA 1
ATOM 1679 C C . LEU B 1 47 ? -11.312 7.988 13.367 1 90.38 47 LEU B C 1
ATOM 1681 O O . LEU B 1 47 ? -11.148 6.832 12.969 1 90.38 47 LEU B O 1
ATOM 1685 N N . GLN B 1 48 ? -10.461 8.578 14.062 1 88.88 48 GLN B N 1
ATOM 1686 C CA . GLN B 1 48 ? -9.211 7.941 14.469 1 88.88 48 GLN B CA 1
ATOM 1687 C C . GLN B 1 48 ? -9.453 6.906 15.562 1 88.88 48 GLN B C 1
ATOM 1689 O O . GLN B 1 48 ? -8.938 5.785 15.492 1 88.88 48 GLN B O 1
ATOM 1694 N N . LYS B 1 49 ? -10.242 7.297 16.531 1 89.56 49 LYS B N 1
ATOM 1695 C CA . LYS B 1 49 ? -10.547 6.395 17.641 1 89.56 49 LYS B CA 1
ATOM 1696 C C . LYS B 1 49 ? -11.266 5.145 17.141 1 89.56 49 LYS B C 1
ATOM 1698 O O . LYS B 1 49 ? -11.047 4.047 17.656 1 89.56 49 LYS B O 1
ATOM 1703 N N . ARG B 1 50 ? -12.047 5.34 16.125 1 89.12 50 ARG B N 1
ATOM 1704 C CA . ARG B 1 50 ? -12.797 4.223 15.562 1 89.12 50 ARG B CA 1
ATOM 1705 C C . ARG B 1 50 ? -11.945 3.436 14.57 1 89.12 50 ARG B C 1
ATOM 1707 O O . ARG B 1 50 ? -12.398 2.428 14.023 1 89.12 50 ARG B O 1
ATOM 1714 N N . GLY B 1 51 ? -10.852 3.938 14.273 1 87.19 51 GLY B N 1
ATOM 1715 C CA . GLY B 1 51 ? -9.914 3.219 13.422 1 87.19 51 GLY B CA 1
ATOM 1716 C C . GLY B 1 51 ? -10.148 3.463 11.938 1 87.19 51 GLY B C 1
ATOM 1717 O O . GLY B 1 51 ? -9.555 2.791 11.094 1 87.19 51 GLY B O 1
ATOM 1718 N N . VAL B 1 52 ? -11.062 4.336 11.617 1 87.81 52 VAL B N 1
ATOM 1719 C CA . VAL B 1 52 ? -11.297 4.672 10.211 1 87.81 52 VAL B CA 1
ATOM 1720 C C . VAL B 1 52 ? -10.047 5.344 9.633 1 87.81 52 VAL B C 1
ATOM 1722 O O . VAL B 1 52 ? -9.586 4.98 8.547 1 87.81 52 VAL B O 1
ATOM 1725 N N . ILE B 1 53 ? -9.609 6.285 10.336 1 86.56 53 ILE B N 1
ATOM 1726 C CA . ILE B 1 53 ? -8.305 6.871 10.023 1 86.56 53 ILE B CA 1
ATOM 1727 C C . ILE B 1 53 ? -7.23 6.227 10.898 1 86.56 53 ILE B C 1
ATOM 1729 O O . ILE B 1 53 ? -7.223 6.398 12.117 1 86.56 53 ILE B O 1
ATOM 1733 N N . ARG B 1 54 ? -6.363 5.559 10.328 1 84 54 ARG B N 1
ATOM 1734 C CA . ARG B 1 54 ? -5.316 4.855 11.062 1 84 54 ARG B CA 1
ATOM 1735 C C . ARG B 1 54 ? -4.113 5.766 11.305 1 84 54 ARG B C 1
ATOM 1737 O O . ARG B 1 54 ? -3.277 5.48 12.164 1 84 54 ARG B O 1
ATOM 1744 N N . GLY B 1 55 ? -4.121 6.816 10.539 1 80.31 55 GLY B N 1
ATOM 1745 C CA . GLY B 1 55 ? -3.027 7.766 10.664 1 80.31 55 GLY B CA 1
ATOM 1746 C C . GLY B 1 55 ? -2.732 8.516 9.375 1 80.31 55 GLY B C 1
ATOM 1747 O O . GLY B 1 55 ? -3.523 8.469 8.438 1 80.31 55 GLY B O 1
ATOM 1748 N N . PHE B 1 56 ? -1.729 9.297 9.508 1 78.81 56 PHE B N 1
ATOM 1749 C CA . PHE B 1 56 ? -1.229 10.055 8.367 1 78.81 56 PHE B CA 1
ATOM 1750 C C . PHE B 1 56 ? 0.219 9.695 8.07 1 78.81 56 PHE B C 1
ATOM 1752 O O . PHE B 1 56 ? 0.985 9.367 8.977 1 78.81 56 PHE B O 1
ATOM 1759 N N . THR B 1 57 ? 0.47 9.648 6.77 1 78.12 57 THR B N 1
ATOM 1760 C CA . THR B 1 57 ? 1.842 9.289 6.43 1 78.12 57 THR B CA 1
ATOM 1761 C C . THR B 1 57 ? 2.303 10.031 5.18 1 78.12 57 THR B C 1
ATOM 1763 O O . THR B 1 57 ? 1.479 10.5 4.391 1 78.12 57 THR B O 1
ATOM 1766 N N . ALA B 1 58 ? 3.623 10.203 5.121 1 80.38 58 ALA B N 1
ATOM 1767 C CA . ALA B 1 58 ? 4.227 10.68 3.879 1 80.38 58 ALA B CA 1
ATOM 1768 C C . ALA B 1 58 ? 4.477 9.531 2.908 1 80.38 58 ALA B C 1
ATOM 1770 O O . ALA B 1 58 ? 4.977 8.477 3.305 1 80.38 58 ALA B O 1
ATOM 1771 N N . GLU B 1 59 ? 3.992 9.711 1.749 1 82.12 59 GLU B N 1
ATOM 1772 C CA . GLU B 1 59 ? 4.32 8.75 0.701 1 82.12 59 GLU B CA 1
ATOM 1773 C C . GLU B 1 59 ? 5.734 8.969 0.17 1 82.12 59 GLU B C 1
ATOM 1775 O O . GLU B 1 59 ? 5.988 9.938 -0.546 1 82.12 59 GLU B O 1
ATOM 1780 N N . VAL B 1 60 ? 6.566 8.031 0.515 1 85 60 VAL B N 1
ATOM 1781 C CA . VAL B 1 60 ? 7.969 8.18 0.148 1 85 60 VAL B CA 1
ATOM 1782 C C . VAL B 1 60 ? 8.312 7.195 -0.968 1 85 60 VAL B C 1
ATOM 1784 O O . VAL B 1 60 ? 7.914 6.027 -0.923 1 85 60 VAL B O 1
ATOM 1787 N N . ASP B 1 61 ? 8.992 7.742 -1.961 1 86.38 61 ASP B N 1
ATOM 1788 C CA . ASP B 1 61 ? 9.508 6.887 -3.023 1 86.38 61 ASP B CA 1
ATOM 1789 C C . ASP B 1 61 ? 10.781 6.164 -2.576 1 86.38 61 ASP B C 1
ATOM 1791 O O . ASP B 1 61 ? 11.852 6.762 -2.529 1 86.38 61 ASP B O 1
ATOM 1795 N N . LEU B 1 62 ? 10.633 4.906 -2.367 1 86.81 62 LEU B N 1
ATOM 1796 C CA . LEU B 1 62 ? 11.75 4.145 -1.834 1 86.81 62 LEU B CA 1
ATOM 1797 C C . LEU B 1 62 ? 12.875 4.031 -2.865 1 86.81 62 LEU B C 1
ATOM 1799 O O . LEU B 1 62 ? 14.039 3.887 -2.504 1 86.81 62 LEU B O 1
ATOM 1803 N N . ALA B 1 63 ? 12.477 4.098 -4.078 1 86.81 63 ALA B N 1
ATOM 1804 C CA . ALA B 1 63 ? 13.508 4.094 -5.113 1 86.81 63 ALA B CA 1
ATOM 1805 C C . ALA B 1 63 ? 14.43 5.301 -4.977 1 86.81 63 ALA B C 1
ATOM 1807 O O . ALA B 1 63 ? 15.641 5.191 -5.199 1 86.81 63 ALA B O 1
ATOM 1808 N N . ALA B 1 64 ? 13.859 6.383 -4.609 1 84.12 64 ALA B N 1
ATOM 1809 C CA . ALA B 1 64 ? 14.633 7.605 -4.406 1 84.12 64 ALA B CA 1
ATOM 1810 C C . ALA B 1 64 ? 15.57 7.469 -3.211 1 84.12 64 ALA B C 1
ATOM 1812 O O . ALA B 1 64 ? 16.531 8.227 -3.082 1 84.12 64 ALA B O 1
ATOM 1813 N N . LEU B 1 65 ? 15.273 6.543 -2.355 1 84.25 65 LEU B N 1
ATOM 1814 C CA . LEU B 1 65 ? 16.109 6.297 -1.194 1 84.25 65 LEU B CA 1
ATOM 1815 C C . LEU B 1 65 ? 17.109 5.168 -1.473 1 84.25 65 LEU B C 1
ATOM 1817 O O . LEU B 1 65 ? 17.828 4.73 -0.572 1 84.25 65 LEU B O 1
ATOM 1821 N N . GLY B 1 66 ? 17.094 4.695 -2.654 1 86.69 66 GLY B N 1
ATOM 1822 C CA . GLY B 1 66 ? 18.062 3.693 -3.053 1 86.69 66 GLY B CA 1
ATOM 1823 C C . GLY B 1 66 ? 17.5 2.283 -3.043 1 86.69 66 GLY B C 1
ATOM 1824 O O . GLY B 1 66 ? 18.234 1.321 -3.312 1 86.69 66 GLY B O 1
ATOM 1825 N N . TYR B 1 67 ? 16.312 2.152 -2.658 1 91.06 67 TYR B N 1
ATOM 1826 C CA . TYR B 1 67 ? 15.656 0.854 -2.658 1 91.06 67 TYR B CA 1
ATOM 1827 C C . TYR B 1 67 ? 14.727 0.717 -3.859 1 91.06 67 TYR B C 1
ATOM 1829 O O . TYR B 1 67 ? 13.5 0.79 -3.717 1 91.06 67 TYR B O 1
ATOM 1837 N N . ALA B 1 68 ? 15.258 0.408 -4.992 1 92 68 ALA B N 1
ATOM 1838 C CA . ALA B 1 68 ? 14.562 0.572 -6.262 1 92 68 ALA B CA 1
ATOM 1839 C C . ALA B 1 68 ? 13.891 -0.729 -6.691 1 92 68 ALA B C 1
ATOM 1841 O O . ALA B 1 68 ? 13.047 -0.732 -7.59 1 92 68 ALA B O 1
ATOM 1842 N N . LEU B 1 69 ? 14.242 -1.784 -6.023 1 95.81 69 LEU B N 1
ATOM 1843 C CA . LEU B 1 69 ? 13.742 -3.078 -6.473 1 95.81 69 LEU B CA 1
ATOM 1844 C C . LEU B 1 69 ? 12.695 -3.623 -5.504 1 95.81 69 LEU B C 1
ATOM 1846 O O . LEU B 1 69 ? 13.016 -3.955 -4.359 1 95.81 69 LEU B O 1
ATOM 1850 N N . GLU B 1 70 ? 11.5 -3.67 -5.969 1 96.75 70 GLU B N 1
ATOM 1851 C CA . GLU B 1 70 ? 10.43 -4.312 -5.203 1 96.75 70 GLU B CA 1
ATOM 1852 C C . GLU B 1 70 ? 10.25 -5.766 -5.629 1 96.75 70 GLU B C 1
ATOM 1854 O O . GLU B 1 70 ? 10.281 -6.078 -6.82 1 96.75 70 GLU B O 1
ATOM 1859 N N . VAL B 1 71 ? 10.039 -6.586 -4.613 1 97.81 71 VAL B N 1
ATOM 1860 C CA . VAL B 1 71 ? 9.93 -8.016 -4.871 1 97.81 71 VAL B CA 1
ATOM 1861 C C . VAL B 1 71 ? 8.719 -8.586 -4.129 1 97.81 71 VAL B C 1
ATOM 1863 O O . VAL B 1 71 ? 8.484 -8.242 -2.969 1 97.81 71 VAL B O 1
ATOM 1866 N N . VAL B 1 72 ? 7.965 -9.398 -4.832 1 98.25 72 VAL B N 1
ATOM 1867 C CA . VAL B 1 72 ? 6.902 -10.188 -4.215 1 98.25 72 VAL B CA 1
ATOM 1868 C C . VAL B 1 72 ? 7.285 -11.672 -4.23 1 98.25 72 VAL B C 1
ATOM 1870 O O . VAL B 1 72 ? 7.645 -12.211 -5.277 1 98.25 72 VAL B O 1
ATOM 1873 N N . VAL B 1 73 ? 7.211 -12.281 -3.092 1 97.06 73 VAL B N 1
ATOM 1874 C CA . VAL B 1 73 ? 7.469 -13.719 -2.994 1 97.06 73 VAL B CA 1
ATOM 1875 C C . VAL B 1 73 ? 6.191 -14.445 -2.58 1 97.06 73 VAL B C 1
ATOM 1877 O O . VAL B 1 73 ? 5.648 -14.195 -1.501 1 97.06 73 VAL B O 1
ATOM 1880 N N . ALA B 1 74 ? 5.703 -15.297 -3.482 1 97.06 74 ALA B N 1
ATOM 1881 C CA . ALA B 1 74 ? 4.633 -16.219 -3.113 1 97.06 74 ALA B CA 1
ATOM 1882 C C . ALA B 1 74 ? 5.188 -17.453 -2.414 1 97.06 74 ALA B C 1
ATOM 1884 O O . ALA B 1 74 ? 6.105 -18.109 -2.924 1 97.06 74 ALA B O 1
ATOM 1885 N N . ILE B 1 75 ? 4.582 -17.766 -1.225 1 95.81 75 ILE B N 1
ATOM 1886 C CA . ILE B 1 75 ? 5.168 -18.812 -0.391 1 95.81 75 ILE B CA 1
ATOM 1887 C C . ILE B 1 75 ? 4.113 -19.859 -0.061 1 95.81 75 ILE B C 1
ATOM 1889 O O . ILE B 1 75 ? 3.012 -19.531 0.383 1 95.81 75 ILE B O 1
ATOM 1893 N N . GLN B 1 76 ? 4.434 -21.062 -0.352 1 94.44 76 GLN B N 1
ATOM 1894 C CA . GLN B 1 76 ? 3.695 -22.203 0.152 1 94.44 76 GLN B CA 1
ATOM 1895 C C . GLN B 1 76 ? 4.418 -22.844 1.335 1 94.44 76 GLN B C 1
ATOM 1897 O O . GLN B 1 76 ? 5.562 -23.281 1.206 1 94.44 76 GLN B O 1
ATOM 1902 N N . LEU B 1 77 ? 3.758 -22.828 2.453 1 91.81 77 LEU B N 1
ATOM 1903 C CA . LEU B 1 77 ? 4.371 -23.375 3.662 1 91.81 77 LEU B CA 1
ATOM 1904 C C . LEU B 1 77 ? 4.258 -24.891 3.697 1 91.81 77 LEU B C 1
ATOM 1906 O O . LEU B 1 77 ? 3.326 -25.469 3.123 1 91.81 77 LEU B O 1
ATOM 1910 N N . ARG B 1 78 ? 5.227 -25.469 4.324 1 87.88 78 ARG B N 1
ATOM 1911 C CA . ARG B 1 78 ? 5.133 -26.906 4.566 1 87.88 78 ARG B CA 1
ATOM 1912 C C . ARG B 1 78 ? 3.996 -27.219 5.531 1 87.88 78 ARG B C 1
ATOM 1914 O O . ARG B 1 78 ? 3.678 -26.422 6.41 1 87.88 78 ARG B O 1
ATOM 1921 N N . GLN B 1 79 ? 3.492 -28.422 5.293 1 80.5 79 GLN B N 1
ATOM 1922 C CA . GLN B 1 79 ? 2.416 -28.859 6.176 1 80.5 79 GLN B CA 1
ATOM 1923 C C . GLN B 1 79 ? 2.869 -28.875 7.633 1 80.5 79 GLN B C 1
ATOM 1925 O O . GLN B 1 79 ? 3.977 -29.312 7.941 1 80.5 79 GLN B O 1
ATOM 1930 N N . GLY B 1 80 ? 2.15 -28.312 8.555 1 77.44 80 GLY B N 1
ATOM 1931 C CA . GLY B 1 80 ? 2.434 -28.344 9.977 1 77.44 80 GLY B CA 1
ATOM 1932 C C . GLY B 1 80 ? 3.191 -27.109 10.453 1 77.44 80 GLY B C 1
ATOM 1933 O O . GLY B 1 80 ? 3.324 -26.891 11.656 1 77.44 80 GLY B O 1
ATOM 1934 N N . LYS B 1 81 ? 3.703 -26.359 9.508 1 76.75 81 LYS B N 1
ATOM 1935 C CA . LYS B 1 81 ? 4.426 -25.172 9.953 1 76.75 81 LYS B CA 1
ATOM 1936 C C . LYS B 1 81 ? 3.459 -24.062 10.375 1 76.75 81 LYS B C 1
ATOM 1938 O O . LYS B 1 81 ? 2.496 -23.766 9.664 1 76.75 81 LYS B O 1
ATOM 1943 N N . PRO B 1 82 ? 3.771 -23.656 11.555 1 83.75 82 PRO B N 1
ATOM 1944 C CA . PRO B 1 82 ? 2.865 -22.609 12.031 1 83.75 82 PRO B CA 1
ATOM 1945 C C . PRO B 1 82 ? 3.008 -21.297 11.258 1 83.75 82 PRO B C 1
ATOM 1947 O O . PRO B 1 82 ? 4.109 -20.75 11.156 1 83.75 82 PRO B O 1
ATOM 1950 N N . VAL B 1 83 ? 1.959 -20.828 10.734 1 88.69 83 VAL B N 1
ATOM 1951 C CA . VAL B 1 83 ? 1.884 -19.594 9.961 1 88.69 83 VAL B CA 1
ATOM 1952 C C . VAL B 1 83 ? 2.34 -18.406 10.82 1 88.69 83 VAL B C 1
ATOM 1954 O O . VAL B 1 83 ? 3.139 -17.578 10.375 1 88.69 83 VAL B O 1
ATOM 1957 N N . ARG B 1 84 ? 1.961 -18.391 12.031 1 89.94 84 ARG B N 1
ATOM 1958 C CA . ARG B 1 84 ? 2.23 -17.25 12.914 1 89.94 84 ARG B CA 1
ATOM 1959 C C . ARG B 1 84 ? 3.727 -17.094 13.156 1 89.94 84 ARG B C 1
ATOM 1961 O O . ARG B 1 84 ? 4.258 -15.984 13.094 1 89.94 84 ARG B O 1
ATOM 1968 N N . GLU B 1 85 ? 4.363 -18.172 13.43 1 89.31 85 GLU B N 1
ATOM 1969 C CA . GLU B 1 85 ? 5.801 -18.125 13.672 1 89.31 85 GLU B CA 1
ATOM 1970 C C . GLU B 1 85 ? 6.555 -17.672 12.414 1 89.31 85 GLU B C 1
ATOM 1972 O O . GLU B 1 85 ? 7.5 -16.891 12.5 1 89.31 85 GLU B O 1
ATOM 1977 N N . THR B 1 86 ? 6.16 -18.203 11.297 1 92.19 86 THR B N 1
ATOM 1978 C CA . THR B 1 86 ? 6.785 -17.844 10.023 1 92.19 86 THR B CA 1
AT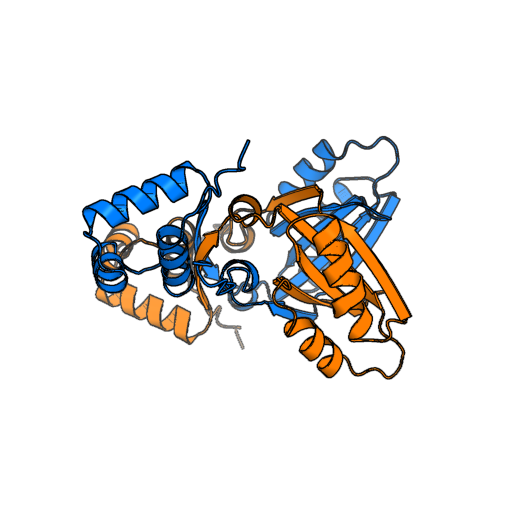OM 1979 C C . THR B 1 86 ? 6.625 -16.344 9.758 1 92.19 86 THR B C 1
ATOM 1981 O O . THR B 1 86 ? 7.59 -15.672 9.398 1 92.19 86 THR B O 1
ATOM 1984 N N . VAL B 1 87 ? 5.473 -15.836 10 1 93.38 87 VAL B N 1
ATOM 1985 C CA . VAL B 1 87 ? 5.176 -14.43 9.773 1 93.38 87 VAL B CA 1
ATOM 1986 C C . VAL B 1 87 ? 6.027 -13.562 10.695 1 93.38 87 VAL B C 1
ATOM 1988 O O . VAL B 1 87 ? 6.586 -12.555 10.266 1 93.38 87 VAL B O 1
ATOM 1991 N N . GLU B 1 88 ? 6.125 -13.984 11.914 1 92.38 88 GLU B N 1
ATOM 1992 C CA . GLU B 1 88 ? 6.918 -13.227 12.875 1 92.38 88 GLU B CA 1
ATOM 1993 C C . GLU B 1 88 ? 8.383 -13.148 12.445 1 92.38 88 GLU B C 1
ATOM 1995 O O . GLU B 1 88 ? 9.016 -12.102 12.555 1 92.38 88 GLU B O 1
ATOM 2000 N N . GLN B 1 89 ? 8.875 -14.211 12 1 92.31 89 GLN B N 1
ATOM 2001 C CA . GLN B 1 89 ? 10.258 -14.242 11.539 1 92.31 89 GLN B CA 1
ATOM 2002 C C . GLN B 1 89 ? 10.445 -13.375 10.297 1 92.31 89 GLN B C 1
ATOM 2004 O O . GLN B 1 89 ? 11.422 -12.625 10.211 1 92.31 89 GLN B O 1
ATOM 2009 N N . LEU B 1 90 ? 9.539 -13.477 9.367 1 93.88 90 LEU B N 1
ATOM 2010 C CA . LEU B 1 90 ? 9.625 -12.672 8.148 1 93.88 90 LEU B CA 1
ATOM 2011 C C . LEU B 1 90 ? 9.5 -11.188 8.469 1 93.88 90 LEU B C 1
ATOM 2013 O O . LEU B 1 90 ? 10.172 -10.359 7.852 1 93.88 90 LEU B O 1
ATOM 2017 N N . ARG B 1 91 ? 8.672 -10.898 9.398 1 92.5 91 ARG B N 1
ATOM 2018 C CA . ARG B 1 91 ? 8.414 -9.508 9.781 1 92.5 91 ARG B CA 1
ATOM 2019 C C . ARG B 1 91 ? 9.664 -8.867 10.367 1 92.5 91 ARG B C 1
ATOM 2021 O O . ARG B 1 91 ? 9.789 -7.641 10.375 1 92.5 91 ARG B O 1
ATOM 2028 N N . SER B 1 92 ? 10.531 -9.625 10.883 1 91 92 SER B N 1
ATOM 2029 C CA . SER B 1 92 ? 11.742 -9.109 11.508 1 91 92 SER B CA 1
ATOM 2030 C C . SER B 1 92 ? 12.75 -8.641 10.469 1 91 92 SER B C 1
ATOM 2032 O O . SER B 1 92 ? 13.711 -7.941 10.797 1 91 92 SER B O 1
ATOM 2034 N N . ILE B 1 93 ? 12.562 -9.031 9.25 1 92.5 93 ILE B N 1
ATOM 2035 C CA . ILE B 1 93 ? 13.438 -8.594 8.164 1 92.5 93 ILE B CA 1
ATOM 2036 C C . ILE B 1 93 ? 13.156 -7.129 7.84 1 92.5 93 ILE B C 1
ATOM 2038 O O . ILE B 1 93 ? 12.039 -6.77 7.469 1 92.5 93 ILE B O 1
ATOM 2042 N N . LYS B 1 94 ? 14.102 -6.254 7.832 1 91.56 94 LYS B N 1
ATOM 2043 C CA . LYS B 1 94 ? 13.953 -4.801 7.762 1 91.56 94 LYS B CA 1
ATOM 2044 C C . LYS B 1 94 ? 13.453 -4.367 6.387 1 91.56 94 LYS B C 1
ATOM 2046 O O . LYS B 1 94 ? 12.836 -3.312 6.25 1 91.56 94 LYS B O 1
ATOM 2051 N N . GLU B 1 95 ? 13.695 -5.16 5.418 1 94 95 GLU B N 1
ATOM 2052 C CA . GLU B 1 95 ? 13.359 -4.82 4.039 1 94 95 GLU B CA 1
ATOM 2053 C C . GLU B 1 95 ? 11.906 -5.176 3.725 1 94 95 GLU B C 1
ATOM 2055 O O . GLU B 1 95 ? 11.375 -4.773 2.688 1 94 95 GLU B O 1
ATOM 2060 N N . VAL B 1 96 ? 11.227 -5.879 4.66 1 94.94 96 VAL B N 1
ATOM 2061 C CA . VAL B 1 96 ? 9.867 -6.348 4.406 1 94.94 96 VAL B CA 1
ATOM 2062 C C . VAL B 1 96 ? 8.891 -5.18 4.504 1 94.94 96 VAL B C 1
ATOM 2064 O O . VAL B 1 96 ? 8.969 -4.371 5.434 1 94.94 96 VAL B O 1
ATOM 2067 N N . ARG B 1 97 ? 8.008 -5.121 3.514 1 93.19 97 ARG B N 1
ATOM 2068 C CA . ARG B 1 97 ? 6.965 -4.098 3.469 1 93.19 97 ARG B CA 1
ATOM 2069 C C . ARG B 1 97 ? 5.629 -4.652 3.947 1 93.19 97 ARG B C 1
ATOM 2071 O O . ARG B 1 97 ? 4.871 -3.961 4.637 1 93.19 97 ARG B O 1
ATOM 2078 N N . SER B 1 98 ? 5.383 -5.84 3.562 1 95.38 98 SER B N 1
ATOM 2079 C CA . SER B 1 98 ? 4.105 -6.422 3.953 1 95.38 98 SER B CA 1
ATOM 2080 C C . SER B 1 98 ? 4.129 -7.941 3.826 1 95.38 98 SER B C 1
ATOM 2082 O O . SER B 1 98 ? 4.941 -8.492 3.08 1 95.38 98 SER B O 1
ATOM 2084 N N . ILE B 1 99 ? 3.283 -8.578 4.613 1 96.5 99 ILE B N 1
ATOM 2085 C CA . ILE B 1 99 ? 2.99 -10 4.547 1 96.5 99 ILE B CA 1
ATOM 2086 C C . ILE B 1 99 ? 1.479 -10.219 4.504 1 96.5 99 ILE B C 1
ATOM 2088 O O . ILE B 1 99 ? 0.749 -9.727 5.367 1 96.5 99 ILE B O 1
ATOM 2092 N N . GLN B 1 100 ? 1.06 -10.922 3.49 1 97.81 100 GLN B N 1
ATOM 2093 C CA . GLN B 1 100 ? -0.366 -11.195 3.344 1 97.81 100 GLN B CA 1
ATOM 2094 C C . GLN B 1 100 ? -0.65 -12.695 3.42 1 97.81 100 GLN B C 1
ATOM 2096 O O . GLN B 1 100 ? -0.067 -13.484 2.672 1 97.81 100 GLN B O 1
ATOM 2101 N N . LEU B 1 101 ? -1.495 -13.062 4.387 1 97.19 101 LEU B N 1
ATOM 2102 C CA . LEU B 1 101 ? -2.064 -14.406 4.41 1 97.19 101 LEU B CA 1
ATOM 2103 C C . LEU B 1 101 ? -3.189 -14.539 3.387 1 97.19 101 LEU B C 1
ATOM 2105 O O . LEU B 1 101 ? -4.148 -13.758 3.408 1 97.19 101 LEU B O 1
ATOM 2109 N N . VAL B 1 102 ? -3.059 -15.555 2.516 1 97.75 102 VAL B N 1
ATOM 2110 C CA . VAL B 1 102 ? -4.012 -15.578 1.411 1 97.75 102 VAL B CA 1
ATOM 2111 C C . VAL B 1 102 ? -4.586 -16.984 1.251 1 97.75 102 VAL B C 1
ATOM 2113 O O . VAL B 1 102 ? -4.035 -17.953 1.783 1 97.75 102 VAL B O 1
ATOM 2116 N N . THR B 1 103 ? -5.762 -17.062 0.589 1 97.25 103 THR B N 1
ATOM 2117 C CA . THR B 1 103 ? -6.336 -18.344 0.184 1 97.25 103 THR B CA 1
ATOM 2118 C C . THR B 1 103 ? -5.742 -18.797 -1.145 1 97.25 103 THR B C 1
ATOM 2120 O O . THR B 1 103 ? -5.145 -18.016 -1.872 1 97.25 103 THR B O 1
ATOM 2123 N N . GLY B 1 104 ? -5.945 -20.094 -1.434 1 94.25 104 GLY B N 1
ATOM 2124 C CA . GLY B 1 104 ? -5.477 -20.609 -2.705 1 94.25 104 GLY B CA 1
ATOM 2125 C C . GLY B 1 104 ? -4.258 -21.5 -2.568 1 94.25 104 GLY B C 1
ATOM 2126 O O . GLY B 1 104 ? -4.086 -22.188 -1.553 1 94.25 104 GLY B O 1
ATOM 2127 N N . ARG B 1 105 ? -3.51 -21.453 -3.629 1 92.25 105 ARG B N 1
ATOM 2128 C CA . ARG B 1 105 ? -2.363 -22.359 -3.691 1 92.25 105 ARG B CA 1
ATOM 2129 C C . ARG B 1 105 ? -1.243 -21.875 -2.771 1 92.25 105 ARG B C 1
ATOM 2131 O O . ARG B 1 105 ? -0.482 -22.688 -2.24 1 92.25 105 ARG B O 1
ATOM 2138 N N . TRP B 1 106 ? -1.146 -20.578 -2.615 1 94.94 106 TRP B N 1
ATOM 2139 C CA . TRP B 1 106 ? -0.117 -20 -1.766 1 94.94 106 TRP B CA 1
ATOM 2140 C C . TRP B 1 106 ? -0.664 -19.703 -0.372 1 94.94 106 TRP B C 1
ATOM 2142 O O . TRP B 1 106 ? -1.871 -19.516 -0.198 1 94.94 106 TRP B O 1
ATOM 2152 N N . ASP B 1 107 ? 0.245 -19.703 0.56 1 95.44 107 ASP B N 1
ATOM 2153 C CA . ASP B 1 107 ? -0.145 -19.375 1.924 1 95.44 107 ASP B CA 1
ATOM 2154 C C . ASP B 1 107 ? 0.14 -17.891 2.225 1 95.44 107 ASP B C 1
ATOM 2156 O O . ASP B 1 107 ? -0.662 -17.219 2.875 1 95.44 107 ASP B O 1
ATOM 2160 N N . LEU B 1 108 ? 1.26 -17.422 1.725 1 96.69 108 LEU B N 1
ATOM 2161 C CA . LEU B 1 108 ? 1.694 -16.062 2.027 1 96.69 108 LEU B CA 1
ATOM 2162 C C . LEU B 1 108 ? 2.162 -15.344 0.764 1 96.69 108 LEU B C 1
ATOM 2164 O O . LEU B 1 108 ? 2.805 -15.953 -0.096 1 96.69 108 LEU B O 1
ATOM 2168 N N . LEU B 1 109 ? 1.879 -14.07 0.663 1 97.94 109 LEU B N 1
ATOM 2169 C CA . LEU B 1 109 ? 2.57 -13.141 -0.223 1 97.94 109 LEU B CA 1
ATOM 2170 C C . LEU B 1 109 ? 3.455 -12.188 0.574 1 97.94 109 LEU B C 1
ATOM 2172 O O . LEU B 1 109 ? 2.953 -11.391 1.37 1 97.94 109 LEU B O 1
ATOM 2176 N N . LEU B 1 110 ? 4.711 -12.328 0.39 1 96.94 110 LEU B N 1
ATOM 2177 C CA . LEU B 1 110 ? 5.711 -11.484 1.044 1 96.94 110 LEU B CA 1
ATOM 2178 C C . LEU B 1 110 ? 6.203 -10.391 0.101 1 96.94 110 LEU B C 1
ATOM 2180 O O . LEU B 1 110 ? 6.688 -10.688 -0.995 1 96.94 110 LEU B O 1
ATOM 2184 N N . THR B 1 111 ? 6.023 -9.148 0.458 1 97.25 111 THR B N 1
ATOM 2185 C CA . THR B 1 111 ? 6.527 -8.031 -0.33 1 97.25 111 THR B CA 1
ATOM 2186 C C . THR B 1 111 ? 7.68 -7.332 0.392 1 97.25 111 THR B C 1
ATOM 2188 O O . THR B 1 111 ? 7.578 -7.031 1.583 1 97.25 111 THR B O 1
ATOM 2191 N N . PHE B 1 112 ? 8.75 -7.172 -0.25 1 96 112 PHE B N 1
ATOM 2192 C CA . PHE B 1 112 ? 9.859 -6.422 0.335 1 96 112 PHE B CA 1
ATOM 2193 C C . PHE B 1 112 ? 10.594 -5.625 -0.733 1 96 112 PHE B C 1
ATOM 2195 O O . PHE B 1 112 ? 10.328 -5.777 -1.927 1 96 112 PHE B O 1
ATOM 2202 N N . GLN B 1 113 ? 11.352 -4.719 -0.312 1 95.31 113 GLN B N 1
ATOM 2203 C CA . GLN B 1 113 ? 12.109 -3.84 -1.194 1 95.31 113 GLN B CA 1
ATOM 2204 C C . GLN B 1 113 ? 13.602 -3.9 -0.881 1 95.31 113 GLN B C 1
ATOM 2206 O O . GLN B 1 113 ? 13.992 -3.934 0.287 1 95.31 113 GLN B O 1
ATOM 2211 N N . VAL B 1 114 ? 14.375 -3.92 -1.946 1 95.94 114 VAL B N 1
ATOM 2212 C CA . VAL B 1 114 ? 15.82 -4.023 -1.802 1 95.94 114 VAL B CA 1
ATOM 2213 C C . VAL B 1 114 ? 16.5 -3.025 -2.732 1 95.94 114 VAL B C 1
ATOM 2215 O O . VAL B 1 114 ? 15.844 -2.367 -3.541 1 95.94 114 VAL B O 1
ATOM 2218 N N . ARG B 1 115 ? 17.797 -2.912 -2.58 1 94.56 115 ARG B N 1
ATOM 2219 C CA . ARG B 1 115 ? 18.562 -1.896 -3.307 1 94.56 115 ARG B CA 1
ATOM 2220 C C . ARG B 1 115 ? 18.828 -2.342 -4.738 1 94.56 115 ARG B C 1
ATOM 2222 O O . ARG B 1 115 ? 18.719 -1.546 -5.672 1 94.56 115 ARG B O 1
ATOM 2229 N N . ASP B 1 116 ? 19.266 -3.576 -4.895 1 95.25 116 ASP B N 1
ATOM 2230 C CA . ASP B 1 116 ? 19.688 -4.113 -6.184 1 95.25 116 ASP B CA 1
ATOM 2231 C C . ASP B 1 116 ? 19.688 -5.641 -6.172 1 95.25 116 ASP B C 1
ATOM 2233 O O . ASP B 1 116 ? 19.188 -6.258 -5.223 1 95.25 116 ASP B O 1
ATOM 2237 N N . GLN B 1 117 ? 20.203 -6.137 -7.219 1 96.31 117 GLN B N 1
ATOM 2238 C CA . GLN B 1 117 ? 20.172 -7.586 -7.379 1 96.31 117 GLN B CA 1
ATOM 2239 C C . GLN B 1 117 ? 21.031 -8.281 -6.328 1 96.31 117 GLN B C 1
ATOM 2241 O O . GLN B 1 117 ? 20.672 -9.352 -5.832 1 96.31 117 GLN B O 1
ATOM 2246 N N . LEU B 1 118 ? 22.156 -7.715 -6.031 1 96.81 118 LEU B N 1
ATOM 2247 C CA . LEU B 1 118 ? 23.016 -8.297 -5.016 1 96.81 118 LEU B CA 1
ATOM 2248 C C . LEU B 1 118 ? 22.344 -8.297 -3.652 1 96.81 118 LEU B C 1
ATOM 2250 O O . LEU B 1 118 ? 22.375 -9.297 -2.938 1 96.81 118 LEU B O 1
ATOM 2254 N N . HIS B 1 119 ? 21.766 -7.172 -3.297 1 96.75 119 HIS B N 1
ATOM 2255 C CA . HIS B 1 119 ? 21 -7.074 -2.055 1 96.75 119 HIS B CA 1
ATOM 2256 C C . HIS B 1 119 ? 19.844 -8.062 -2.037 1 96.75 119 HIS B C 1
ATOM 2258 O O . HIS B 1 119 ? 19.562 -8.672 -1.004 1 96.75 119 HIS B O 1
ATOM 2264 N N . LEU B 1 120 ? 19.219 -8.273 -3.154 1 97.31 120 LEU B N 1
ATOM 2265 C CA . LEU B 1 120 ? 18.156 -9.258 -3.277 1 97.31 120 LEU B CA 1
ATOM 2266 C C . LEU B 1 120 ? 18.656 -10.656 -2.922 1 97.31 120 LEU B C 1
ATOM 2268 O O . LEU B 1 120 ? 18.016 -11.367 -2.143 1 97.31 120 LEU B O 1
ATOM 2272 N N . ARG B 1 121 ? 19.734 -10.93 -3.52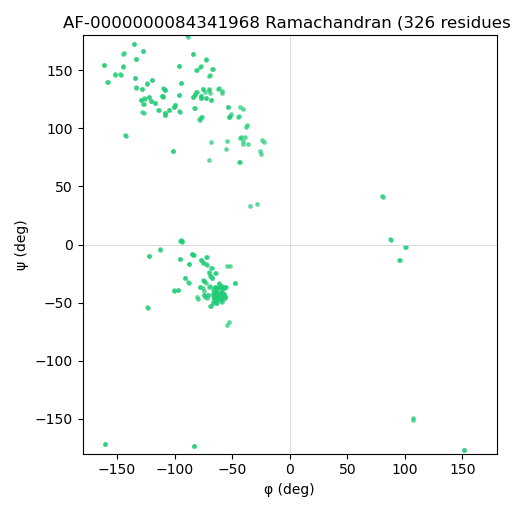5 1 96.38 121 ARG B N 1
ATOM 2273 C CA . ARG B 1 121 ? 20.328 -12.234 -3.246 1 96.38 121 ARG B CA 1
ATOM 2274 C C . ARG B 1 121 ? 20.594 -12.406 -1.754 1 96.38 121 ARG B C 1
ATOM 2276 O O . ARG B 1 121 ? 20.297 -13.461 -1.182 1 96.38 121 ARG B O 1
ATOM 2283 N N . GLU B 1 122 ? 21.109 -11.406 -1.136 1 95.62 122 GLU B N 1
ATOM 2284 C CA . GLU B 1 122 ? 21.406 -11.438 0.293 1 95.62 122 GLU B CA 1
ATOM 2285 C C . GLU B 1 122 ? 20.141 -11.648 1.119 1 95.62 122 GLU B C 1
ATOM 2287 O O . GLU B 1 122 ? 20.125 -12.453 2.053 1 95.62 122 GLU B O 1
ATOM 2292 N N . ILE B 1 123 ? 19.125 -10.969 0.772 1 95.06 123 ILE B N 1
ATOM 2293 C CA . ILE B 1 123 ? 17.875 -11.039 1.526 1 95.06 123 ILE B CA 1
ATOM 2294 C C . ILE B 1 123 ? 17.203 -12.391 1.302 1 95.06 123 ILE B C 1
ATOM 2296 O O . ILE B 1 123 ? 16.719 -13.023 2.248 1 95.06 123 ILE B O 1
ATOM 2300 N N . LEU B 1 124 ? 17.188 -12.852 0.05 1 94.62 124 LEU B N 1
ATOM 2301 C CA . LEU B 1 124 ? 16.547 -14.117 -0.257 1 94.62 124 LEU B CA 1
ATOM 2302 C C . LEU B 1 124 ? 17.297 -15.281 0.39 1 94.62 124 LEU B C 1
ATOM 2304 O O . LEU B 1 124 ? 16.703 -16.094 1.107 1 94.62 124 LEU B O 1
ATOM 2308 N N . LEU B 1 125 ? 18.578 -15.328 0.203 1 91.44 125 LEU B N 1
ATOM 2309 C CA . LEU B 1 125 ? 19.391 -16.453 0.651 1 91.44 125 LEU B CA 1
ATOM 2310 C C . LEU B 1 125 ? 19.656 -16.375 2.15 1 91.44 125 LEU B C 1
ATOM 2312 O O . LEU B 1 125 ? 19.625 -17.391 2.848 1 91.44 125 LEU B O 1
ATOM 2316 N N . GLY B 1 126 ? 19.828 -15.234 2.584 1 90.88 126 GLY B N 1
ATOM 2317 C CA . GLY B 1 126 ? 20.281 -15.055 3.953 1 90.88 126 GLY B CA 1
ATOM 2318 C C . GLY B 1 126 ? 19.141 -14.922 4.945 1 90.88 126 GLY B C 1
ATOM 2319 O O . GLY B 1 126 ? 19.297 -15.25 6.125 1 90.88 126 GLY B O 1
ATOM 2320 N N . GLU B 1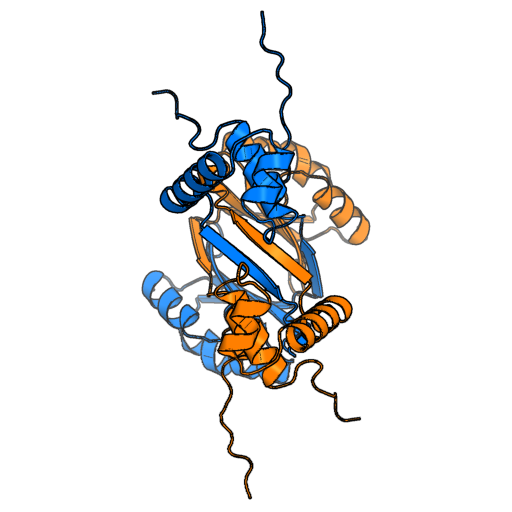 127 ? 18.047 -14.422 4.527 1 92.5 127 GLU B N 1
ATOM 2321 C CA . GLU B 1 127 ? 17.016 -14.078 5.496 1 92.5 127 GLU B CA 1
ATOM 2322 C C . GLU B 1 127 ? 15.703 -14.789 5.172 1 92.5 127 GLU B C 1
ATOM 2324 O O . GLU B 1 127 ? 15.203 -15.578 5.977 1 92.5 127 GLU B O 1
ATOM 2329 N N . VAL B 1 128 ? 15.227 -14.648 4.016 1 92.94 128 VAL B N 1
ATOM 2330 C CA . VAL B 1 128 ? 13.898 -15.156 3.693 1 92.94 128 VAL B CA 1
ATOM 2331 C C . VAL B 1 128 ? 13.906 -16.688 3.699 1 92.94 128 VAL B C 1
ATOM 2333 O O . VAL B 1 128 ? 13.102 -17.312 4.387 1 92.94 128 VAL B O 1
ATOM 2336 N N . TRP B 1 129 ? 14.805 -17.219 2.967 1 88 129 TRP B N 1
ATOM 2337 C CA . TRP B 1 129 ? 14.836 -18.672 2.826 1 88 129 TRP B CA 1
ATOM 2338 C C . TRP B 1 129 ? 15.32 -19.328 4.113 1 88 129 TRP B C 1
ATOM 2340 O O . TRP B 1 129 ? 15.133 -20.531 4.312 1 88 129 TRP B O 1
ATOM 2350 N N . ALA B 1 130 ? 15.953 -18.531 4.961 1 85.62 130 ALA B N 1
ATOM 2351 C CA . ALA B 1 130 ? 16.438 -19.047 6.238 1 85.62 130 ALA B CA 1
ATOM 2352 C C . ALA B 1 130 ? 15.281 -19.266 7.211 1 85.62 130 ALA B C 1
ATOM 2354 O O . ALA B 1 130 ? 15.406 -20.031 8.172 1 85.62 130 ALA B O 1
ATOM 2355 N N . VAL B 1 131 ? 14.312 -18.391 7.27 1 82.94 131 VAL B N 1
ATOM 2356 C CA . VAL B 1 131 ? 13.18 -18.469 8.188 1 82.94 131 VAL B CA 1
ATOM 2357 C C . VAL B 1 131 ? 12.5 -19.828 8.07 1 82.94 131 VAL B C 1
ATOM 2359 O O . VAL B 1 131 ? 12.203 -20.469 9.086 1 82.94 131 VAL B O 1
ATOM 2362 N N . ALA B 1 132 ? 11.867 -20.109 6.891 1 64.69 132 ALA B N 1
ATOM 2363 C CA . ALA B 1 132 ? 11.031 -21.312 6.949 1 64.69 132 ALA B CA 1
ATOM 2364 C C . ALA B 1 132 ? 11.367 -22.25 5.801 1 64.69 132 ALA B C 1
ATOM 2366 O O . ALA B 1 132 ? 11.883 -21.828 4.766 1 64.69 132 ALA B O 1
ATOM 2367 N N . ASP B 1 133 ? 11.484 -23.422 6.223 1 70.06 133 ASP B N 1
ATOM 2368 C CA . ASP B 1 133 ? 11.438 -24.484 5.219 1 70.06 133 ASP B CA 1
ATOM 2369 C C . ASP B 1 133 ? 10.164 -24.391 4.383 1 70.06 133 ASP B C 1
ATOM 2371 O O . ASP B 1 133 ? 9.125 -24.922 4.77 1 70.06 133 ASP B O 1
ATOM 2375 N N . PHE B 1 134 ? 10.227 -23.516 3.383 1 83.38 134 PHE B N 1
ATOM 2376 C CA . PHE B 1 134 ? 9.094 -23.375 2.477 1 83.38 134 PHE B CA 1
ATOM 2377 C C . PHE B 1 134 ? 8.938 -24.625 1.607 1 83.38 134 PHE B C 1
ATOM 2379 O O . PHE B 1 134 ? 9.938 -25.234 1.221 1 83.38 134 PHE B O 1
ATOM 2386 N N . GLN B 1 135 ? 7.738 -25.141 1.558 1 84.44 135 GLN B N 1
ATOM 2387 C CA . GLN B 1 135 ? 7.516 -26.172 0.555 1 84.44 135 GLN B CA 1
ATOM 2388 C C . GLN B 1 135 ? 7.844 -25.656 -0.845 1 84.44 135 GLN B C 1
ATOM 2390 O O . GLN B 1 135 ? 8.539 -26.328 -1.609 1 84.44 135 GLN B O 1
ATOM 2395 N N . HIS B 1 136 ? 7.367 -24.484 -1.165 1 91.31 136 HIS B N 1
ATOM 2396 C CA . HIS B 1 136 ? 7.602 -23.844 -2.451 1 91.31 136 HIS B CA 1
ATOM 2397 C C . HIS B 1 136 ? 7.562 -22.312 -2.32 1 91.31 136 HIS B C 1
ATOM 2399 O O . HIS B 1 136 ? 6.832 -21.781 -1.482 1 91.31 136 HIS B O 1
ATOM 2405 N N . SER B 1 137 ? 8.383 -21.688 -3.127 1 92.75 137 SER B N 1
ATOM 2406 C CA . SER B 1 137 ? 8.297 -20.234 -3.207 1 92.75 137 SER B CA 1
ATOM 2407 C C . SER B 1 137 ? 8.625 -19.734 -4.609 1 92.75 137 SER B C 1
ATOM 2409 O O . SER B 1 137 ? 9.383 -20.391 -5.34 1 92.75 137 SER B O 1
ATOM 2411 N N . GLU B 1 138 ? 8 -18.703 -5.008 1 94.62 138 GLU B N 1
ATOM 2412 C CA . GLU B 1 138 ? 8.258 -18.016 -6.262 1 94.62 138 GLU B CA 1
ATOM 2413 C C . GLU B 1 138 ? 8.516 -16.516 -6.031 1 94.62 138 GLU B C 1
ATOM 2415 O O . GLU B 1 138 ? 7.695 -15.836 -5.41 1 94.62 138 GLU B O 1
ATOM 2420 N N . SER B 1 139 ? 9.695 -16.156 -6.477 1 96 139 SER B N 1
ATOM 2421 C CA . SER B 1 139 ? 10.047 -14.742 -6.344 1 96 139 SER B CA 1
ATOM 2422 C C . SER B 1 139 ? 9.766 -13.977 -7.633 1 96 139 SER B C 1
ATOM 2424 O O . SER B 1 139 ? 10.188 -14.398 -8.711 1 96 139 SER B O 1
ATOM 2426 N N . MET B 1 140 ? 9.047 -12.875 -7.535 1 98.31 140 MET B N 1
ATOM 2427 C CA . MET B 1 140 ? 8.703 -12.016 -8.664 1 98.31 140 MET B CA 1
ATOM 2428 C C . MET B 1 140 ? 9.227 -10.602 -8.453 1 98.31 140 MET B C 1
ATOM 2430 O O . MET B 1 140 ? 8.938 -9.969 -7.43 1 98.31 140 MET B O 1
ATOM 2434 N N . ILE B 1 141 ? 10 -10.211 -9.422 1 98.19 141 ILE B N 1
ATOM 2435 C CA . ILE B 1 141 ? 10.422 -8.82 -9.383 1 98.19 141 ILE B CA 1
ATOM 2436 C C . ILE B 1 141 ? 9.312 -7.926 -9.945 1 98.19 141 ILE B C 1
ATOM 2438 O O . ILE B 1 141 ? 8.758 -8.219 -11.008 1 98.19 141 ILE B O 1
ATOM 2442 N N . VAL B 1 142 ? 8.969 -6.879 -9.25 1 98.25 142 VAL B N 1
ATOM 2443 C CA . VAL B 1 142 ? 7.98 -5.918 -9.719 1 98.25 142 VAL B CA 1
ATOM 2444 C C . VAL B 1 142 ? 8.641 -4.922 -10.672 1 98.25 142 VAL B C 1
ATOM 2446 O O . VAL B 1 142 ? 9.523 -4.156 -10.266 1 98.25 142 VAL B O 1
ATOM 2449 N N . LEU B 1 143 ? 8.188 -4.949 -11.852 1 96.81 143 LEU B N 1
ATOM 2450 C CA . LEU B 1 143 ? 8.781 -4.098 -12.875 1 96.81 143 LEU B CA 1
ATOM 2451 C C . LEU B 1 143 ? 8.109 -2.73 -12.906 1 96.81 143 LEU B C 1
ATOM 2453 O O . LEU B 1 143 ? 8.75 -1.728 -13.227 1 96.81 143 LEU B O 1
ATOM 2457 N N . GLN B 1 144 ? 6.891 -2.703 -12.602 1 95 144 GLN B N 1
ATOM 2458 C CA . GLN B 1 144 ? 6.098 -1.479 -12.609 1 95 144 GLN B CA 1
ATOM 2459 C C . GLN B 1 144 ? 4.852 -1.63 -11.734 1 95 144 GLN B C 1
ATOM 2461 O O . GLN B 1 144 ? 4.242 -2.701 -11.695 1 95 144 GLN B O 1
ATOM 2466 N N . THR B 1 145 ? 4.57 -0.591 -11.031 1 94.5 145 THR B N 1
ATOM 2467 C CA . THR B 1 145 ? 3.361 -0.567 -10.219 1 94.5 145 THR B CA 1
ATOM 2468 C C . THR B 1 145 ? 2.473 0.612 -10.609 1 94.5 145 THR B C 1
ATOM 2470 O O . THR B 1 145 ? 2.955 1.736 -10.758 1 94.5 145 THR B O 1
ATOM 2473 N N . TRP B 1 146 ? 1.231 0.318 -10.906 1 92.62 146 TRP B N 1
ATOM 2474 C CA . TRP B 1 146 ? 0.189 1.331 -11.031 1 92.62 146 TRP B CA 1
ATOM 2475 C C . TRP B 1 146 ? -0.732 1.319 -9.82 1 92.62 146 TRP B C 1
ATOM 2477 O O . TRP B 1 146 ? -1.302 0.281 -9.469 1 92.62 146 TRP B O 1
ATOM 2487 N N . THR B 1 147 ? -0.74 2.375 -9.086 1 85.44 147 THR B N 1
ATOM 2488 C CA . THR B 1 147 ? -1.59 2.449 -7.906 1 85.44 147 THR B CA 1
ATOM 2489 C C . THR B 1 147 ? -2.734 3.434 -8.125 1 85.44 147 THR B C 1
ATOM 2491 O O . THR B 1 147 ? -2.553 4.477 -8.758 1 85.44 147 THR B O 1
ATOM 2494 N N . ALA B 1 148 ? -3.885 2.984 -7.73 1 70.62 148 ALA B N 1
ATOM 2495 C CA . ALA B 1 148 ? -5.008 3.92 -7.715 1 70.62 148 ALA B CA 1
ATOM 2496 C C . ALA B 1 148 ? -4.84 4.961 -6.613 1 70.62 148 ALA B C 1
ATOM 2498 O O . ALA B 1 148 ? -4.125 4.73 -5.637 1 70.62 148 ALA B O 1
ATOM 2499 N N . PRO B 1 149 ? -5.328 6.113 -7.031 1 61.88 149 PRO B N 1
ATOM 2500 C CA . PRO B 1 149 ? -5.301 7.133 -5.984 1 61.88 149 PRO B CA 1
ATOM 2501 C C . PRO B 1 149 ? -5.98 6.676 -4.695 1 61.88 149 PRO B C 1
ATOM 2503 O O . PRO B 1 149 ? -6.977 5.953 -4.742 1 61.88 149 PRO B O 1
ATOM 2506 N N . THR B 1 150 ? -5.211 6.633 -3.662 1 61 150 THR B N 1
ATOM 2507 C CA . THR B 1 150 ? -5.84 6.391 -2.369 1 61 150 THR B CA 1
ATOM 2508 C C . THR B 1 150 ? -6.664 7.598 -1.932 1 61 150 THR B C 1
ATOM 2510 O O . THR B 1 150 ? -6.227 8.742 -2.074 1 61 150 THR B O 1
ATOM 2513 N N . PRO B 1 151 ? -7.98 7.246 -1.43 1 61.12 151 PRO B N 1
ATOM 2514 C CA . PRO B 1 151 ? -8.578 5.953 -1.083 1 61.12 151 PRO B CA 1
ATOM 2515 C C . PRO B 1 151 ? -9.25 5.273 -2.271 1 61.12 151 PRO B C 1
ATOM 2517 O O . PRO B 1 151 ? -9.375 5.879 -3.342 1 61.12 151 PRO B O 1
ATOM 2520 N N . LEU B 1 152 ? -9.758 4.125 -2.01 1 69 152 LEU B N 1
ATOM 2521 C CA . LEU B 1 152 ? -10.531 3.371 -2.986 1 69 152 LEU B CA 1
ATOM 2522 C C . LEU B 1 152 ? -11.648 4.227 -3.572 1 69 152 LEU B C 1
ATOM 2524 O O . LEU B 1 152 ? -12.539 4.668 -2.848 1 69 152 LEU B O 1
ATOM 2528 N N . ARG B 1 153 ? -11.547 4.605 -4.852 1 69.62 153 ARG B N 1
ATOM 2529 C CA . ARG B 1 153 ? -12.539 5.422 -5.547 1 69.62 153 ARG B CA 1
ATOM 2530 C C . ARG B 1 153 ? -13.945 4.898 -5.301 1 69.62 153 ARG B C 1
ATOM 2532 O O . ARG B 1 153 ? -14.891 5.684 -5.152 1 69.62 153 ARG B O 1
ATOM 2539 N N . ALA B 1 154 ? -14.031 3.637 -5.176 1 74.5 154 ALA B N 1
ATOM 2540 C CA . ALA B 1 154 ? -15.336 2.99 -5.027 1 74.5 154 ALA B CA 1
ATOM 2541 C C . ALA B 1 154 ? -15.977 3.365 -3.695 1 74.5 154 ALA B C 1
ATOM 2543 O O . ALA B 1 154 ? -17.203 3.383 -3.578 1 74.5 154 ALA B O 1
ATOM 2544 N N . ALA B 1 155 ? -15.094 3.633 -2.777 1 75.12 155 ALA B N 1
ATOM 2545 C CA . ALA B 1 155 ? -15.602 3.924 -1.44 1 75.12 155 ALA B CA 1
ATOM 2546 C C . ALA B 1 155 ? -16.156 5.344 -1.364 1 75.12 155 ALA B C 1
ATOM 2548 O O . ALA B 1 155 ? -16.891 5.68 -0.43 1 75.12 155 ALA B O 1
ATOM 2549 N N . PHE B 1 156 ? -15.891 6.121 -2.293 1 70.69 156 PHE B N 1
ATOM 2550 C CA . PHE B 1 156 ? -16.266 7.527 -2.203 1 70.69 156 PHE B CA 1
ATOM 2551 C C . PHE B 1 156 ? -17.156 7.926 -3.373 1 70.69 156 PHE B C 1
ATOM 2553 O O . PHE B 1 156 ? -17.703 9.031 -3.391 1 70.69 156 PHE B O 1
ATOM 2560 N N . ASP B 1 157 ? -17.281 7.043 -4.371 1 67.44 157 ASP B N 1
ATOM 2561 C CA . ASP B 1 157 ? -18.172 7.352 -5.473 1 67.44 157 ASP B CA 1
ATOM 2562 C C . ASP B 1 157 ? -19.641 7.293 -5.02 1 67.44 157 ASP B C 1
ATOM 2564 O O . ASP B 1 157 ? -20.062 6.305 -4.422 1 67.44 157 ASP B O 1
ATOM 2568 N N . GLU B 1 158 ? -20.203 8.227 -4.234 1 53.22 158 GLU B N 1
ATOM 2569 C CA . GLU B 1 158 ? -21.625 8.359 -3.896 1 53.22 158 GLU B CA 1
ATOM 2570 C C . GLU B 1 158 ? -22.5 8.039 -5.094 1 53.22 158 GLU B C 1
ATOM 2572 O O . GLU B 1 158 ? -22.297 8.555 -6.191 1 53.22 158 GLU B O 1
ATOM 2577 N N . ASP B 1 159 ? -22.984 6.859 -5.355 1 47.12 159 ASP B N 1
ATOM 2578 C CA . ASP B 1 159 ? -24.281 6.938 -5.992 1 47.12 159 ASP B CA 1
ATOM 2579 C C . ASP B 1 159 ? -25.141 8.031 -5.352 1 47.12 159 ASP B C 1
ATOM 2581 O O . ASP B 1 159 ? -25.391 8.008 -4.141 1 47.12 159 ASP B O 1
ATOM 2585 N N . ASP B 1 160 ? -25.078 9.172 -5.707 1 42.25 160 ASP B N 1
ATOM 2586 C CA . ASP B 1 160 ? -26.188 10.109 -5.504 1 42.25 160 ASP B CA 1
ATOM 2587 C C . ASP B 1 160 ? -27.531 9.383 -5.477 1 42.25 160 ASP B C 1
ATOM 2589 O O . ASP B 1 160 ? -28.156 9.203 -6.52 1 42.25 160 ASP B O 1
ATOM 2593 N N . GLU B 1 161 ? -27.828 8.234 -5.02 1 37.31 161 GLU B N 1
ATOM 2594 C CA . GLU B 1 161 ? -29.266 8.062 -4.977 1 37.31 161 GLU B CA 1
ATOM 2595 C C . GLU B 1 161 ? -29.938 9.219 -4.227 1 37.31 161 GLU B C 1
ATOM 2597 O O . GLU B 1 161 ? -29.562 9.523 -3.092 1 37.31 161 GLU B O 1
ATOM 2602 N N . PRO B 1 162 ? -30.656 10.102 -4.867 1 35.91 162 PRO B N 1
ATOM 2603 C CA . PRO B 1 162 ? -31.625 11.008 -4.258 1 35.91 162 PRO B CA 1
ATOM 2604 C C . PRO B 1 162 ? -32.469 10.336 -3.162 1 35.91 162 PRO B C 1
ATOM 2606 O O . PRO B 1 162 ? -32.656 9.125 -3.195 1 35.91 162 PRO B O 1
ATOM 2609 N N . ASP B 1 163 ? -32.406 10.742 -1.921 1 35.25 163 ASP B N 1
ATOM 2610 C CA . ASP B 1 163 ? -33.562 10.523 -1.071 1 35.25 163 ASP B CA 1
ATOM 2611 C C . ASP B 1 163 ? -34.844 10.445 -1.903 1 35.25 163 ASP B C 1
ATOM 2613 O O . ASP B 1 163 ? -35.188 11.375 -2.633 1 35.25 163 ASP B O 1
ATOM 2617 N N . GLY B 1 164 ? -35.188 9.391 -2.52 1 29.28 164 GLY B N 1
ATOM 2618 C CA . GLY B 1 164 ? -36.594 9.375 -2.822 1 29.28 164 GLY B CA 1
ATOM 2619 C C . GLY B 1 164 ? -37.469 9.977 -1.719 1 29.28 164 GLY B C 1
ATOM 2620 O O . GLY B 1 164 ? -37.312 9.602 -0.551 1 29.28 164 GLY B O 1
ATOM 2621 N N . ASP B 1 165 ? -37.938 11.25 -1.939 1 26.72 165 ASP B N 1
ATOM 2622 C CA . ASP B 1 165 ? -39.25 11.547 -1.422 1 26.72 165 ASP B CA 1
ATOM 2623 C C . ASP B 1 165 ? -40.219 10.398 -1.693 1 26.72 165 ASP B C 1
ATOM 2625 O O . ASP B 1 165 ? -40.219 9.82 -2.781 1 26.72 165 ASP B O 1
#

Foldseek 3Di:
DPPPPLADPLNLVLVVVCLVPVPDQLCRSCVVSVHDSVVSVVSVVSCCVVPVDVDDDDDDDVVVVQFVKKKKKFFAADPPDDPVQLCVQLVPDPQWDDWDQDDDPTGIITMGTGRDDVRVCCCVVPRNCVRGPTPDMDMDIDPDDDDDRPDDPVVNPPPPPPPPD/DPPPPLADPLNLVLVVVCLVPVPDQLCRSCVVSVHDSVVSVVSVVSCCVVPVDVDDDDDDDVVVVQFVKKKKKFFAADPPDDPVQLVVQLVPDPQWDDWDQDDDPTGIITMGTGRDDVRVCCCVVPRNCVRGPTPDMDMDIDPDDDDDRPDDPVVNVPPPPPPPD

Radius of gyration: 21.49 Å; Cα contacts (8 Å, |Δi|>4): 556; chains: 2; bounding box: 79×57×46 Å

Nearest PDB structures (foldseek):
  2cg4-assembly1_A  TM=9.337E-01  e=1.470E-13  Escherichia coli
  2w25-assembly1_B  TM=9.158E-01  e=1.801E-12  Mycobacterium tuberculosis H37Rv
  2ivm-assembly1_A  TM=9.104E-01  e=7.143E-12  Mycobacterium tuberculosis H37Rv
  2w29-assembly1_B  TM=9.151E-01  e=7.143E-12  Mycobacterium tuberculosis H37Rv
  2qz8-assembly1_B-2  TM=8.570E-01  e=9.770E-12  Mycobacterium tuberculosis H37Rv

pLDDT: mean 84.55, std 15.79, range [26.02, 98.31]